Protein AF-A0A661MZJ4-F1 (afdb_monomer_lite)

Structure (mmCIF, N/CA/C/O backbone):
data_AF-A0A661MZJ4-F1
#
_entry.id   AF-A0A661MZJ4-F1
#
loop_
_atom_site.group_PDB
_atom_site.id
_atom_site.type_symbol
_atom_site.label_atom_id
_atom_site.label_alt_id
_atom_site.label_comp_id
_atom_site.label_asym_id
_atom_site.label_entity_id
_atom_site.label_seq_id
_atom_site.pdbx_PDB_ins_code
_atom_site.Cartn_x
_atom_site.Cartn_y
_atom_site.Cartn_z
_atom_site.occupancy
_atom_site.B_iso_or_equiv
_atom_site.auth_seq_id
_atom_site.auth_comp_id
_atom_site.auth_asym_id
_atom_site.auth_atom_id
_atom_site.pdbx_PDB_model_num
ATOM 1 N N . PHE A 1 1 ? 6.042 4.155 -3.727 1.00 84.62 1 PHE A N 1
ATOM 2 C CA . PHE A 1 1 ? 6.953 3.103 -4.229 1.00 84.62 1 PHE A CA 1
ATOM 3 C C . PHE A 1 1 ? 6.567 2.782 -5.676 1.00 84.62 1 PHE A C 1
ATOM 5 O O . PHE A 1 1 ? 5.389 2.952 -5.970 1.00 84.62 1 PHE A O 1
ATOM 12 N N . PRO A 1 2 ? 7.469 2.408 -6.606 1.00 90.19 2 PRO A N 1
ATOM 13 C CA . PRO A 1 2 ? 8.927 2.248 -6.526 1.00 90.19 2 PRO A CA 1
ATOM 14 C C . PRO A 1 2 ? 9.731 3.474 -7.013 1.00 90.19 2 PRO A C 1
ATOM 16 O O . PRO A 1 2 ? 10.890 3.338 -7.387 1.00 90.19 2 PRO A O 1
ATOM 19 N N . TRP A 1 3 ? 9.145 4.678 -7.025 1.00 88.81 3 TRP A N 1
ATOM 20 C CA . TRP A 1 3 ? 9.755 5.892 -7.606 1.00 88.81 3 TRP A CA 1
ATOM 21 C C . TRP A 1 3 ? 11.199 6.199 -7.158 1.00 88.81 3 TRP A C 1
ATOM 23 O O . TRP A 1 3 ? 11.961 6.768 -7.936 1.00 88.81 3 TRP A O 1
ATOM 33 N N . ILE A 1 4 ? 11.603 5.783 -5.950 1.00 91.25 4 ILE A N 1
ATOM 34 C CA . ILE A 1 4 ? 12.969 5.943 -5.421 1.00 91.25 4 ILE A CA 1
ATOM 35 C C . ILE A 1 4 ? 14.042 5.342 -6.346 1.00 91.25 4 ILE A C 1
ATOM 37 O O . ILE A 1 4 ? 15.145 5.875 -6.438 1.00 91.25 4 ILE A O 1
ATOM 41 N N . ALA A 1 5 ? 13.690 4.296 -7.105 1.00 95.19 5 ALA A N 1
ATOM 42 C CA . ALA A 1 5 ? 14.551 3.655 -8.097 1.00 95.19 5 ALA A CA 1
ATOM 43 C C . ALA A 1 5 ? 15.055 4.629 -9.176 1.00 95.19 5 ALA A C 1
ATOM 45 O O . ALA A 1 5 ? 16.105 4.427 -9.777 1.00 95.19 5 ALA A O 1
ATOM 46 N N . LEU A 1 6 ? 14.296 5.694 -9.440 1.00 95.69 6 LEU A N 1
ATOM 47 C CA . LEU A 1 6 ? 14.573 6.645 -10.510 1.00 95.69 6 LEU A CA 1
ATOM 48 C C . LEU A 1 6 ? 15.337 7.879 -10.029 1.00 95.69 6 LEU A C 1
ATOM 50 O O . LEU A 1 6 ? 15.783 8.658 -10.867 1.00 95.69 6 LEU A O 1
ATOM 54 N N . VAL A 1 7 ? 15.526 8.059 -8.718 1.00 93.62 7 VAL A N 1
ATOM 55 C CA . VAL A 1 7 ? 16.186 9.250 -8.160 1.00 93.62 7 VAL A CA 1
ATOM 56 C C . VAL A 1 7 ? 17.615 9.434 -8.688 1.00 93.62 7 VAL A C 1
ATOM 58 O O . VAL A 1 7 ? 17.902 10.531 -9.171 1.00 93.62 7 VAL A O 1
ATOM 61 N N . PRO A 1 8 ? 18.503 8.417 -8.705 1.00 94.31 8 PRO A N 1
ATOM 62 C CA . PRO A 1 8 ? 19.861 8.612 -9.221 1.00 94.31 8 PRO A CA 1
ATOM 63 C C . PRO A 1 8 ? 19.876 9.003 -10.705 1.00 94.31 8 PRO A C 1
ATOM 65 O O . PRO A 1 8 ? 20.608 9.907 -11.111 1.00 94.31 8 PRO A O 1
ATOM 68 N N . ALA A 1 9 ? 19.026 8.362 -11.514 1.00 92.44 9 ALA A N 1
ATOM 69 C CA . ALA A 1 9 ? 18.884 8.678 -12.933 1.00 92.44 9 ALA A CA 1
ATOM 70 C C . ALA A 1 9 ? 18.328 10.096 -13.143 1.00 92.44 9 ALA A C 1
ATOM 72 O O . ALA A 1 9 ? 18.823 10.836 -13.993 1.00 92.44 9 ALA A O 1
ATOM 73 N N . ALA A 1 10 ? 17.340 10.500 -12.341 1.00 91.44 10 ALA A N 1
ATOM 74 C CA . ALA A 1 10 ? 16.751 11.830 -12.401 1.00 91.44 10 ALA A CA 1
ATOM 75 C C . ALA A 1 10 ? 17.757 12.925 -12.038 1.00 91.44 10 ALA A C 1
ATOM 77 O O . ALA A 1 10 ? 17.870 13.901 -12.777 1.00 91.44 10 ALA A O 1
ATOM 78 N N . LEU A 1 11 ? 18.538 12.738 -10.969 1.00 91.00 11 LEU A N 1
ATOM 79 C CA . LEU A 1 11 ? 19.600 13.667 -10.575 1.00 91.00 11 LEU A CA 1
ATOM 80 C C . LEU A 1 11 ? 20.622 13.848 -11.697 1.00 91.00 11 LEU A C 1
ATOM 82 O O . LEU A 1 11 ? 20.902 14.974 -12.106 1.00 91.00 11 LEU A O 1
ATOM 86 N N . MET A 1 12 ? 21.124 12.743 -12.248 1.00 90.06 12 MET A N 1
ATOM 87 C CA . MET A 1 12 ? 22.092 12.769 -13.341 1.00 90.06 12 MET A CA 1
ATOM 88 C C . MET A 1 12 ? 21.563 13.536 -14.563 1.00 90.06 12 MET A C 1
ATOM 90 O O . MET A 1 12 ? 22.270 14.364 -15.144 1.00 90.06 12 MET A O 1
ATOM 94 N N . VAL A 1 13 ? 20.315 13.279 -14.960 1.00 86.50 13 VAL A N 1
ATOM 95 C CA . VAL A 1 13 ? 19.702 13.938 -16.117 1.00 86.50 13 VAL A CA 1
ATOM 96 C C . VAL A 1 13 ? 19.434 15.415 -15.854 1.00 86.50 13 VAL A C 1
ATOM 98 O O . VAL A 1 13 ? 19.759 16.239 -16.707 1.00 86.50 13 VAL A O 1
ATOM 101 N N . CYS A 1 14 ? 18.922 15.777 -14.679 1.00 85.44 14 CYS A N 1
ATOM 102 C CA . CYS A 1 14 ? 18.670 17.175 -14.330 1.00 85.44 14 CYS A CA 1
ATOM 103 C C . CYS A 1 14 ? 19.971 17.991 -14.280 1.00 85.44 14 CYS A C 1
ATOM 105 O O . CYS A 1 14 ? 20.014 19.104 -14.805 1.00 85.44 14 CYS A O 1
ATOM 107 N N . LEU A 1 15 ? 21.054 17.421 -13.738 1.00 86.06 15 LEU A N 1
ATOM 108 C CA . LEU A 1 15 ? 22.384 18.041 -13.754 1.00 86.06 15 LEU A CA 1
ATOM 109 C C . LEU A 1 15 ? 22.909 18.232 -15.182 1.00 86.06 15 LEU A C 1
ATOM 111 O O . LEU A 1 15 ? 23.404 19.309 -15.514 1.00 86.06 15 LEU A O 1
ATOM 115 N N . SER A 1 16 ? 22.743 17.228 -16.049 1.00 83.81 16 SER A N 1
ATOM 116 C CA . SER A 1 16 ? 23.154 17.331 -17.453 1.00 83.81 16 SER A CA 1
ATOM 117 C C . SER A 1 16 ? 22.325 18.333 -18.261 1.00 83.81 16 SER A C 1
ATOM 119 O O . SER A 1 16 ? 22.841 18.863 -19.244 1.00 83.81 16 SER A O 1
ATOM 121 N N . ILE A 1 17 ? 21.046 18.542 -17.933 1.00 80.50 17 ILE A N 1
ATOM 122 C CA . ILE A 1 17 ? 20.212 19.556 -18.595 1.00 80.50 17 ILE A CA 1
ATOM 123 C C . ILE A 1 17 ? 20.667 20.947 -18.153 1.00 80.50 17 ILE A C 1
ATOM 125 O O . ILE A 1 17 ? 20.892 21.815 -18.994 1.00 80.50 17 ILE A O 1
ATOM 129 N N . ARG A 1 18 ? 20.877 21.140 -16.846 1.00 78.62 18 ARG A N 1
ATOM 130 C CA . ARG A 1 18 ? 21.338 22.413 -16.284 1.00 78.62 18 ARG A CA 1
ATOM 131 C C . ARG A 1 18 ? 22.687 22.847 -16.851 1.00 78.62 18 ARG A C 1
ATOM 133 O O . ARG A 1 18 ? 22.831 24.006 -17.209 1.00 78.62 18 ARG A O 1
ATOM 140 N N . SER A 1 19 ? 23.651 21.935 -16.976 1.00 78.31 19 SER A N 1
ATOM 141 C CA . SER A 1 19 ? 24.994 22.269 -17.474 1.00 78.31 19 SER A CA 1
ATOM 142 C C . SER A 1 19 ? 25.030 22.718 -18.942 1.00 78.31 19 SER A C 1
ATOM 144 O O . SER A 1 19 ? 26.079 23.139 -19.412 1.00 78.31 19 SER A O 1
ATOM 146 N N . ARG A 1 20 ? 23.931 22.557 -19.691 1.00 72.19 20 ARG A N 1
ATOM 147 C CA . ARG A 1 20 ? 23.816 22.923 -21.114 1.00 72.19 20 ARG A CA 1
ATOM 148 C C . ARG A 1 20 ? 22.969 24.170 -21.354 1.00 72.19 20 ARG A C 1
ATOM 150 O O . ARG A 1 20 ? 22.949 24.675 -22.468 1.00 72.19 20 ARG A O 1
ATOM 157 N N . SER A 1 21 ? 22.211 24.593 -20.350 1.00 67.00 21 SER A N 1
ATOM 158 C CA . SER A 1 21 ? 21.278 25.709 -20.438 1.00 67.00 21 SER A CA 1
ATOM 159 C C . SER A 1 21 ? 22.013 26.985 -20.033 1.00 67.00 21 SER A C 1
ATOM 161 O O . SER A 1 21 ? 22.051 27.314 -18.845 1.00 67.00 21 SER A O 1
ATOM 163 N N . ASP A 1 22 ? 22.566 27.714 -21.001 1.00 57.56 22 ASP A N 1
ATOM 164 C CA . ASP A 1 22 ? 22.912 29.124 -20.795 1.00 57.56 22 ASP A CA 1
ATOM 165 C C . ASP A 1 22 ? 21.615 29.886 -20.489 1.00 57.56 22 ASP A C 1
ATOM 167 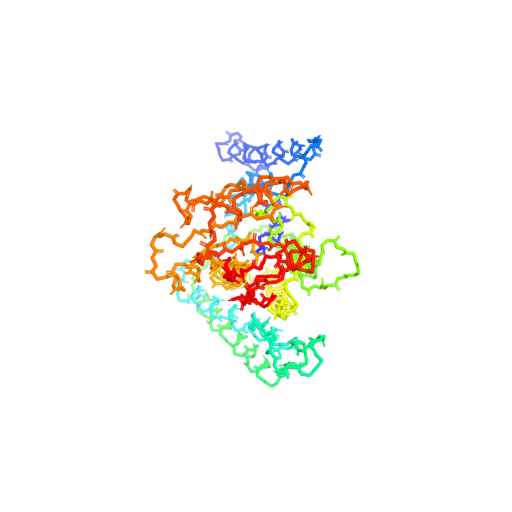O O . ASP A 1 22 ? 20.816 30.125 -21.386 1.00 57.56 22 ASP A O 1
ATOM 171 N N . ARG A 1 23 ? 21.367 30.171 -19.200 1.00 60.19 23 ARG A N 1
ATOM 172 C CA . ARG A 1 23 ? 20.260 31.000 -18.668 1.00 60.19 23 ARG A CA 1
ATOM 173 C C . ARG A 1 23 ? 18.929 30.897 -19.448 1.00 60.19 23 ARG A C 1
ATOM 175 O O . ARG A 1 23 ? 18.392 31.903 -19.895 1.00 60.19 23 ARG A O 1
ATOM 182 N N . ASP A 1 24 ? 18.395 29.683 -19.594 1.00 75.12 24 ASP A N 1
ATOM 183 C CA . ASP A 1 24 ? 17.065 29.422 -20.167 1.00 75.12 24 ASP A CA 1
ATOM 184 C C . ASP A 1 24 ? 16.052 29.092 -19.051 1.00 75.12 24 ASP A C 1
ATOM 186 O O . ASP A 1 24 ? 16.411 28.514 -18.017 1.00 75.12 24 ASP A O 1
ATOM 190 N N . GLY A 1 25 ? 14.767 29.385 -19.272 1.00 81.00 25 GLY A N 1
ATOM 191 C CA . GLY A 1 25 ? 13.685 29.170 -18.298 1.00 81.00 25 GLY A CA 1
ATOM 192 C C . GLY A 1 25 ? 13.537 27.706 -17.854 1.00 81.00 25 GLY A C 1
ATOM 193 O O . GLY A 1 25 ? 13.075 27.417 -16.749 1.00 81.00 25 GLY A O 1
ATOM 194 N N . ARG A 1 26 ? 14.010 26.746 -18.665 1.00 81.44 26 ARG A N 1
ATOM 195 C CA . ARG A 1 26 ? 14.102 25.327 -18.270 1.00 81.44 26 ARG A CA 1
ATOM 196 C C . ARG A 1 26 ? 15.094 25.091 -17.132 1.00 81.44 26 ARG A C 1
ATOM 198 O O . ARG A 1 26 ? 14.815 24.280 -16.248 1.00 81.44 26 ARG A O 1
ATOM 205 N N . GLY A 1 27 ? 16.245 25.761 -17.156 1.00 83.31 27 GLY A N 1
ATOM 206 C CA . GLY A 1 27 ? 17.251 25.667 -16.099 1.00 83.31 27 GLY A CA 1
ATOM 207 C C . GLY A 1 27 ? 16.747 26.265 -14.785 1.00 83.31 27 GLY A C 1
ATOM 208 O O . GLY A 1 27 ? 16.943 25.666 -13.726 1.00 83.31 27 GLY A O 1
ATOM 209 N N . GLU A 1 28 ? 16.037 27.392 -14.863 1.00 87.44 28 GLU A N 1
ATOM 210 C CA . GLU A 1 28 ? 15.412 28.055 -13.711 1.00 87.44 28 GLU A CA 1
ATOM 211 C C . GLU A 1 28 ? 14.328 27.184 -13.067 1.00 87.44 28 GLU A C 1
ATOM 213 O O . GLU A 1 28 ? 14.337 26.990 -11.852 1.00 87.44 28 GLU A O 1
ATOM 218 N N . MET A 1 29 ? 13.456 26.564 -13.871 1.00 90.12 29 MET A N 1
ATOM 219 C CA . MET A 1 29 ? 12.441 25.629 -13.374 1.00 90.12 29 MET A CA 1
ATOM 220 C C . MET A 1 29 ? 13.071 24.422 -12.659 1.00 90.12 29 MET A C 1
ATOM 222 O O . MET A 1 29 ? 12.617 24.030 -11.583 1.00 90.12 29 MET A O 1
ATOM 226 N N . LEU A 1 30 ? 14.132 23.830 -13.224 1.00 90.88 30 LEU A N 1
ATOM 227 C CA . LEU A 1 30 ? 14.844 22.718 -12.581 1.00 90.88 30 LEU A CA 1
ATOM 228 C C . LEU A 1 30 ? 15.490 23.138 -11.258 1.00 90.88 30 LEU A C 1
ATOM 230 O O . LEU A 1 30 ? 15.442 22.379 -10.289 1.00 90.88 30 LEU A O 1
ATOM 234 N N . LEU A 1 31 ? 16.079 24.336 -11.206 1.00 89.19 31 LEU A N 1
ATOM 235 C CA . LEU A 1 31 ? 16.637 24.889 -9.976 1.00 89.19 31 LEU A CA 1
ATOM 236 C C . LEU A 1 31 ? 15.538 25.096 -8.928 1.00 89.19 31 LEU A C 1
ATOM 238 O O . LEU A 1 31 ? 15.716 24.660 -7.795 1.00 89.19 31 LEU A O 1
ATOM 242 N N . PHE A 1 32 ? 14.403 25.690 -9.300 1.00 93.69 32 PHE A N 1
ATOM 243 C CA . PHE A 1 32 ? 13.264 25.877 -8.401 1.00 93.69 32 PHE A CA 1
ATOM 244 C C . PHE A 1 32 ? 12.785 24.550 -7.799 1.00 93.69 32 PHE A C 1
ATOM 246 O O . PHE A 1 32 ? 12.676 24.434 -6.580 1.00 93.69 32 PHE A O 1
ATOM 253 N N . LEU A 1 33 ? 12.569 23.524 -8.628 1.00 95.06 33 LEU A N 1
ATOM 254 C CA . LEU A 1 33 ? 12.141 22.200 -8.164 1.00 95.06 33 LEU A CA 1
ATOM 255 C C . LEU A 1 33 ? 13.174 21.550 -7.234 1.00 95.06 33 LEU A C 1
ATOM 257 O O . LEU A 1 33 ? 12.805 20.965 -6.217 1.00 95.06 33 LEU A O 1
ATOM 261 N N . ALA A 1 34 ? 14.465 21.666 -7.555 1.00 91.44 34 ALA A N 1
ATOM 262 C CA . ALA A 1 34 ? 15.534 21.146 -6.708 1.00 91.44 34 ALA A CA 1
ATOM 263 C C . ALA A 1 34 ? 15.612 21.882 -5.359 1.00 91.44 34 ALA A C 1
ATOM 265 O O . ALA A 1 34 ? 15.767 21.235 -4.324 1.00 91.44 34 ALA A O 1
ATOM 266 N N . MET A 1 35 ? 15.464 23.212 -5.359 1.00 93.50 35 MET A N 1
ATOM 267 C CA . MET A 1 35 ? 15.413 24.011 -4.134 1.00 93.50 35 MET A CA 1
ATOM 268 C C . MET A 1 35 ? 14.185 23.657 -3.302 1.00 93.50 35 MET A C 1
ATOM 270 O O . MET A 1 35 ? 14.333 23.435 -2.111 1.00 93.50 35 MET A O 1
ATOM 274 N N . TRP A 1 36 ? 13.003 23.511 -3.908 1.00 95.44 36 TRP A N 1
ATOM 275 C CA . TRP A 1 36 ? 11.805 23.071 -3.192 1.00 95.44 36 TRP A CA 1
ATOM 276 C C . TRP A 1 36 ? 12.037 21.710 -2.524 1.00 95.44 36 TRP A C 1
ATOM 278 O O . TRP A 1 36 ? 11.864 21.584 -1.311 1.00 95.44 36 TRP A O 1
ATOM 288 N N . LEU A 1 37 ? 12.509 20.713 -3.278 1.00 93.88 37 LEU A N 1
ATOM 289 C CA . LEU A 1 37 ? 12.813 19.389 -2.735 1.00 93.88 37 LEU A CA 1
ATOM 290 C C . LEU A 1 37 ? 13.790 19.469 -1.550 1.00 93.88 37 LEU A C 1
ATOM 292 O O . LEU A 1 37 ? 13.521 18.894 -0.495 1.00 93.88 37 LEU A O 1
ATOM 296 N N . LEU A 1 38 ? 14.900 20.196 -1.713 1.00 93.19 38 LEU A N 1
ATOM 297 C CA . LEU A 1 38 ? 15.933 20.333 -0.688 1.00 93.19 38 LEU A CA 1
ATOM 298 C C . LEU A 1 38 ? 15.418 21.087 0.543 1.00 93.19 38 LEU A C 1
ATOM 300 O O . LEU A 1 38 ? 15.585 20.606 1.659 1.00 93.19 38 LEU A O 1
ATOM 304 N N . SER A 1 39 ? 14.768 22.234 0.353 1.00 94.12 39 SER A N 1
ATOM 305 C CA . SER A 1 39 ? 14.229 23.059 1.435 1.00 94.12 39 SER A CA 1
ATOM 306 C C . SER A 1 39 ? 13.170 22.310 2.235 1.00 94.12 39 SER A C 1
ATOM 308 O O . SER A 1 39 ? 13.239 22.314 3.460 1.00 94.12 39 SER A O 1
ATOM 310 N N . SER A 1 40 ? 12.233 21.614 1.579 1.00 93.12 40 SER A N 1
ATOM 311 C CA . SER A 1 40 ? 11.251 20.778 2.279 1.00 93.12 40 SER A CA 1
ATOM 312 C C . SER A 1 40 ? 11.925 19.634 3.035 1.00 93.12 40 SER A C 1
ATOM 314 O O . SER A 1 40 ? 11.631 19.428 4.210 1.00 93.12 40 SER A O 1
ATOM 316 N N . PHE A 1 41 ? 12.858 18.913 2.404 1.00 91.50 41 PHE A N 1
ATOM 317 C CA . PHE A 1 41 ? 13.568 17.816 3.061 1.00 91.50 41 PHE A CA 1
ATOM 318 C C . PHE A 1 41 ? 14.346 18.286 4.296 1.00 91.50 41 PHE A C 1
ATOM 320 O O . PHE A 1 41 ? 14.226 17.673 5.357 1.00 91.50 41 PHE A O 1
ATOM 327 N N . VAL A 1 42 ? 15.107 19.379 4.180 1.00 93.25 42 VAL A N 1
ATOM 328 C CA . VAL A 1 42 ? 15.878 19.959 5.288 1.00 93.25 42 VAL A CA 1
ATOM 329 C C . VAL A 1 42 ? 14.946 20.424 6.398 1.00 93.25 42 VAL A C 1
ATOM 331 O O . VAL A 1 42 ? 15.149 20.024 7.539 1.00 93.25 42 VAL A O 1
ATOM 334 N N . LEU A 1 43 ? 13.901 21.192 6.071 1.00 92.25 43 LEU A N 1
ATOM 335 C CA . LEU A 1 43 ? 12.934 21.696 7.046 1.00 92.25 43 LEU A CA 1
ATOM 336 C C . LEU A 1 43 ? 12.336 20.555 7.879 1.00 92.25 43 LEU A C 1
ATOM 338 O O . LEU A 1 43 ? 12.429 20.569 9.101 1.00 92.25 43 LEU A O 1
ATOM 342 N N . PHE A 1 44 ? 11.777 19.526 7.238 1.00 90.81 44 PHE A N 1
ATOM 343 C CA . PHE A 1 44 ? 11.154 18.414 7.964 1.00 90.81 44 PHE A CA 1
ATOM 344 C C . PHE A 1 44 ? 12.174 17.517 8.680 1.00 90.81 44 PHE A C 1
ATOM 346 O O . PHE A 1 44 ? 11.856 16.912 9.705 1.00 90.81 44 PHE A O 1
ATOM 353 N N . SER A 1 45 ? 13.414 17.454 8.188 1.00 89.44 45 SER A N 1
ATOM 354 C CA . SER A 1 45 ? 14.496 16.722 8.853 1.00 89.44 45 SER A CA 1
ATOM 355 C C . SER A 1 45 ? 14.998 17.422 10.115 1.00 89.44 45 SER A C 1
ATOM 357 O O . SER A 1 45 ? 15.480 16.736 11.019 1.00 89.44 45 SER A O 1
ATOM 359 N N . THR A 1 46 ? 14.879 18.748 10.214 1.00 92.06 46 THR A N 1
ATOM 360 C CA . THR A 1 46 ? 15.321 19.528 11.382 1.00 92.06 46 THR A CA 1
ATOM 361 C C . THR A 1 46 ? 14.218 19.778 12.411 1.00 92.06 46 THR A C 1
ATOM 363 O O . THR A 1 46 ? 14.531 20.143 13.542 1.00 92.06 46 THR A O 1
ATOM 366 N N . MET A 1 47 ? 12.944 19.538 12.081 1.00 91.12 47 MET A N 1
ATOM 367 C CA . MET A 1 47 ? 11.838 19.673 13.039 1.00 91.12 47 MET A CA 1
ATOM 368 C C . MET A 1 47 ? 12.003 18.753 14.254 1.00 91.12 47 MET A C 1
ATOM 370 O O . MET A 1 47 ? 12.396 17.597 14.127 1.00 91.12 47 MET A O 1
ATOM 374 N N . VAL A 1 48 ? 11.644 19.247 15.441 1.00 88.44 48 VAL A N 1
ATOM 375 C CA . VAL A 1 48 ? 11.682 18.458 16.686 1.00 88.44 48 VAL A CA 1
ATOM 376 C C . VAL A 1 48 ? 10.601 17.376 16.675 1.00 88.44 48 VAL A C 1
ATOM 378 O O . VAL A 1 48 ? 10.864 16.214 16.980 1.00 88.44 48 VAL A O 1
ATOM 381 N N . THR A 1 49 ? 9.380 17.744 16.284 1.00 85.50 49 THR A N 1
ATOM 382 C CA . THR A 1 49 ? 8.254 16.819 16.150 1.00 85.50 49 THR A CA 1
ATOM 383 C C . THR A 1 49 ? 8.195 16.289 14.722 1.00 85.50 49 THR A C 1
ATOM 385 O O . THR A 1 49 ? 7.932 17.030 13.776 1.00 85.50 49 THR A O 1
ATOM 388 N N . LYS A 1 50 ? 8.448 14.988 14.551 1.00 84.75 50 LYS A N 1
ATOM 389 C CA . LYS A 1 50 ? 8.479 14.338 13.235 1.00 84.75 50 LYS A CA 1
ATOM 390 C C . LYS A 1 50 ? 7.417 13.255 13.157 1.00 84.75 50 LYS A C 1
ATOM 392 O O . LYS A 1 50 ? 7.456 12.288 13.915 1.00 84.75 50 LYS A O 1
ATOM 397 N N . TYR A 1 51 ? 6.516 13.390 12.191 1.00 87.06 51 TYR A N 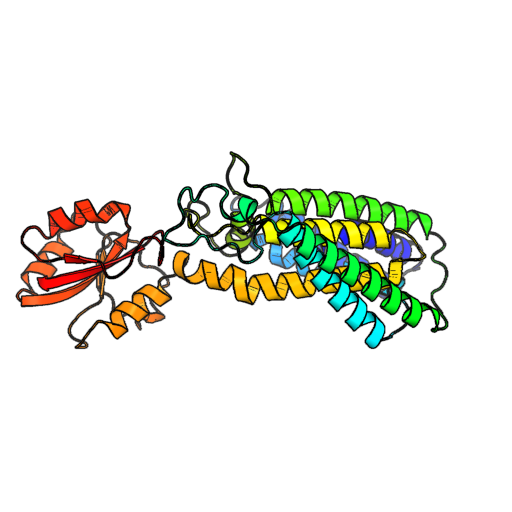1
ATOM 398 C CA . TYR A 1 51 ? 5.657 12.296 11.756 1.00 87.06 51 TYR A CA 1
ATOM 399 C C . TYR A 1 51 ? 5.995 11.916 10.319 1.00 87.06 51 TYR A C 1
ATOM 401 O O . TYR A 1 51 ? 6.419 12.765 9.535 1.00 87.06 51 TYR A O 1
ATOM 409 N N . HIS A 1 52 ? 5.824 10.644 9.956 1.00 86.06 52 HIS A N 1
ATOM 410 C CA . HIS A 1 52 ? 6.292 10.158 8.656 1.00 86.06 52 HIS A CA 1
ATOM 411 C C . HIS A 1 52 ? 5.630 10.873 7.467 1.00 86.06 52 HIS A C 1
ATOM 413 O O . HIS A 1 52 ? 6.285 11.088 6.452 1.00 86.06 52 HIS A O 1
ATOM 419 N N . HIS A 1 53 ? 4.375 11.313 7.595 1.00 86.75 53 HIS A N 1
ATOM 420 C CA . HIS A 1 53 ? 3.663 12.051 6.543 1.00 86.75 53 HIS A CA 1
ATOM 421 C C . HIS A 1 53 ? 4.116 13.501 6.359 1.00 86.75 53 HIS A C 1
ATOM 423 O O . HIS A 1 53 ? 3.750 14.126 5.366 1.00 86.75 53 HIS A O 1
ATOM 429 N N . TYR A 1 54 ? 4.926 14.058 7.261 1.00 88.75 54 TYR A N 1
ATOM 430 C CA . TYR A 1 54 ? 5.390 15.440 7.113 1.00 88.75 54 TYR A CA 1
ATOM 431 C C . TYR A 1 54 ? 6.239 15.632 5.857 1.00 88.75 54 TYR A C 1
ATOM 433 O O . TYR A 1 54 ? 6.247 16.713 5.286 1.00 88.75 54 TYR A O 1
ATOM 441 N N . ILE A 1 55 ? 6.892 14.575 5.368 1.00 88.19 55 ILE A N 1
ATOM 442 C CA . ILE A 1 55 ? 7.727 14.640 4.168 1.00 88.19 55 ILE A CA 1
ATOM 443 C C . ILE A 1 55 ? 6.927 14.638 2.852 1.00 88.19 55 ILE A C 1
ATOM 445 O O . ILE A 1 55 ? 7.511 14.870 1.795 1.00 88.19 55 ILE A O 1
ATOM 449 N N . LEU A 1 56 ? 5.608 14.390 2.877 1.00 88.94 56 LEU A N 1
ATOM 450 C CA . LEU A 1 56 ? 4.788 14.267 1.661 1.00 88.94 56 LEU A CA 1
ATOM 451 C C . LEU A 1 56 ? 4.911 15.460 0.690 1.00 88.94 56 LEU A C 1
ATOM 453 O O . LEU A 1 56 ? 5.022 15.207 -0.512 1.00 88.94 56 LEU A O 1
ATOM 457 N N . PRO A 1 57 ? 4.983 16.732 1.137 1.00 90.38 57 PRO A N 1
ATOM 458 C CA . PRO A 1 57 ? 5.178 17.862 0.228 1.00 90.38 57 PRO A CA 1
ATOM 459 C C . PRO A 1 57 ? 6.480 17.788 -0.582 1.00 90.38 57 PRO A C 1
ATOM 461 O O . PRO A 1 57 ? 6.514 18.263 -1.713 1.00 90.38 57 PRO A O 1
ATOM 464 N N . ALA A 1 58 ? 7.534 17.150 -0.057 1.00 90.81 58 ALA A N 1
ATOM 465 C CA . ALA A 1 58 ? 8.800 16.966 -0.771 1.00 90.81 58 ALA A CA 1
ATOM 466 C C . ALA A 1 58 ? 8.681 15.960 -1.934 1.00 90.81 58 ALA A C 1
ATOM 468 O O . ALA A 1 58 ? 9.483 15.984 -2.866 1.00 90.81 58 ALA A O 1
ATOM 469 N N . ILE A 1 59 ? 7.663 15.090 -1.926 1.00 90.44 59 ILE A N 1
ATOM 470 C CA . ILE A 1 59 ? 7.447 14.103 -2.994 1.00 90.44 59 ILE A CA 1
ATOM 471 C C . ILE A 1 59 ? 7.001 14.784 -4.294 1.00 90.44 59 ILE A C 1
ATOM 473 O O . ILE A 1 59 ? 7.350 14.304 -5.370 1.00 90.44 59 ILE A O 1
ATOM 477 N N . ILE A 1 60 ? 6.287 15.914 -4.221 1.00 93.00 60 ILE A N 1
ATOM 478 C CA . ILE A 1 60 ? 5.777 16.641 -5.396 1.00 93.00 60 ILE A CA 1
ATOM 479 C C . ILE A 1 60 ? 6.918 17.085 -6.330 1.00 93.00 60 ILE A C 1
ATOM 481 O O . ILE A 1 60 ? 6.945 16.625 -7.477 1.00 93.00 60 ILE A O 1
ATOM 485 N N . PRO A 1 61 ? 7.898 17.905 -5.890 1.00 94.25 61 PRO A N 1
ATOM 486 C CA . PRO A 1 61 ? 9.008 18.296 -6.756 1.00 94.25 61 PRO A CA 1
ATOM 487 C C . PRO A 1 61 ? 9.857 17.091 -7.186 1.00 94.25 61 PRO A C 1
ATOM 489 O O . PRO A 1 61 ? 10.287 17.031 -8.338 1.00 94.25 61 PRO A O 1
ATOM 492 N N . GLY A 1 62 ? 10.039 16.088 -6.317 1.00 93.06 62 GLY A N 1
ATOM 493 C CA . GLY A 1 62 ? 10.741 14.848 -6.665 1.00 93.06 62 GLY A CA 1
ATOM 494 C C . GLY A 1 62 ? 10.074 14.079 -7.814 1.00 93.06 62 GLY A C 1
ATOM 495 O O . GLY A 1 62 ? 10.748 13.654 -8.754 1.00 93.06 62 GLY A O 1
ATOM 496 N N . GLY A 1 63 ? 8.747 13.951 -7.785 1.00 93.62 63 GLY A N 1
ATOM 497 C CA . GLY A 1 63 ? 7.962 13.310 -8.839 1.00 93.62 63 GLY A CA 1
ATOM 498 C C . GLY A 1 63 ? 8.044 14.057 -10.171 1.00 93.62 63 GLY A C 1
ATOM 499 O O . GLY A 1 63 ? 8.222 13.426 -11.214 1.00 93.62 63 GLY A O 1
ATOM 500 N N . ILE A 1 64 ? 7.995 15.393 -10.141 1.00 94.56 64 ILE A N 1
ATOM 501 C CA . ILE A 1 64 ? 8.133 16.227 -11.345 1.00 94.56 64 ILE A CA 1
ATOM 502 C C . ILE A 1 64 ? 9.528 16.054 -11.965 1.00 94.56 64 ILE A C 1
ATOM 504 O O . ILE A 1 64 ? 9.634 15.815 -13.168 1.00 94.56 64 ILE A O 1
ATOM 508 N N . LEU A 1 65 ? 10.595 16.102 -11.158 1.00 93.88 65 LEU A N 1
ATOM 509 C CA . LEU A 1 65 ? 11.973 15.894 -11.628 1.00 93.88 65 LEU A CA 1
ATOM 510 C C . LEU A 1 65 ? 12.160 14.505 -12.260 1.00 93.88 65 LEU A C 1
ATOM 512 O O . LEU A 1 65 ? 12.769 14.382 -13.324 1.00 93.88 65 LEU A O 1
ATOM 516 N N . ILE A 1 66 ? 11.587 13.463 -11.651 1.00 94.56 66 ILE A N 1
ATOM 517 C CA . ILE A 1 66 ? 11.576 12.109 -12.221 1.00 94.56 66 ILE A CA 1
ATOM 518 C C . ILE A 1 66 ? 10.814 12.078 -13.550 1.00 94.56 66 ILE A C 1
ATOM 520 O O . ILE A 1 66 ? 11.294 11.467 -14.503 1.00 94.56 66 ILE A O 1
ATOM 524 N N . GLY A 1 67 ? 9.667 12.754 -13.650 1.00 93.44 67 GLY A N 1
ATOM 525 C CA . GLY A 1 67 ? 8.895 12.859 -14.891 1.00 93.44 67 GLY A CA 1
ATOM 526 C C . GLY A 1 67 ? 9.679 13.524 -16.028 1.00 93.44 67 GLY A C 1
ATOM 527 O O . GLY A 1 67 ? 9.725 12.993 -17.140 1.00 93.44 67 GLY A O 1
ATOM 528 N N . ILE A 1 68 ? 10.362 14.638 -15.738 1.00 90.81 68 ILE A N 1
ATOM 529 C CA . ILE A 1 68 ? 11.241 15.335 -16.694 1.00 90.81 68 ILE A CA 1
ATOM 530 C C . ILE A 1 68 ? 12.373 14.415 -17.156 1.00 90.81 68 ILE A C 1
ATOM 532 O O . ILE A 1 68 ? 12.697 14.372 -18.348 1.00 90.81 68 ILE A O 1
ATOM 536 N N . ALA A 1 69 ? 12.966 13.664 -16.227 1.00 89.69 69 ALA A N 1
ATOM 537 C CA . ALA A 1 69 ? 14.035 12.734 -16.543 1.00 89.69 69 ALA A CA 1
ATOM 538 C C . ALA A 1 69 ? 13.535 11.577 -17.420 1.00 89.69 69 ALA A C 1
ATOM 540 O O . ALA A 1 69 ? 14.088 11.346 -18.493 1.00 89.69 69 ALA A O 1
ATOM 541 N N . LEU A 1 70 ? 12.439 10.918 -17.030 1.00 91.69 70 LEU A N 1
ATOM 542 C CA . LEU A 1 70 ? 11.817 9.829 -17.788 1.00 91.69 70 LEU A CA 1
ATOM 543 C C . LEU A 1 70 ? 11.512 10.228 -19.236 1.00 91.69 70 LEU A C 1
ATOM 545 O O . LEU A 1 70 ? 11.724 9.424 -20.146 1.00 91.69 70 LEU A O 1
ATOM 549 N N . ALA A 1 71 ? 11.080 11.471 -19.472 1.00 89.31 71 ALA A N 1
ATOM 550 C CA . ALA A 1 71 ? 10.815 11.981 -20.816 1.00 89.31 71 ALA A CA 1
ATOM 551 C C . ALA A 1 71 ? 12.042 11.908 -21.749 1.00 89.31 71 ALA A C 1
ATOM 553 O O . ALA A 1 71 ? 11.874 11.769 -22.960 1.00 89.31 71 ALA A O 1
ATOM 554 N N . GLN A 1 72 ? 13.267 11.920 -21.208 1.00 85.31 72 GLN A N 1
ATOM 555 C CA . GLN A 1 72 ? 14.501 11.827 -21.997 1.00 85.31 72 GLN A CA 1
ATOM 556 C C . GLN A 1 72 ? 14.760 10.424 -22.571 1.00 85.31 72 GLN A C 1
ATOM 558 O O . GLN A 1 72 ? 15.506 10.294 -23.541 1.00 85.31 72 GLN A O 1
ATOM 563 N N . TRP A 1 73 ? 14.182 9.360 -21.995 1.00 87.69 73 TRP A N 1
ATOM 564 C CA . TRP A 1 73 ? 14.416 7.978 -22.451 1.00 87.69 73 TRP A CA 1
ATOM 565 C C . TRP A 1 73 ? 13.157 7.116 -22.584 1.00 87.69 73 TRP A C 1
ATOM 567 O O . TRP A 1 73 ? 13.263 5.926 -22.888 1.00 87.69 73 TRP A O 1
ATOM 577 N N . TRP A 1 74 ? 11.966 7.696 -22.415 1.00 88.38 74 TRP A N 1
ATOM 578 C CA . TRP A 1 74 ? 10.690 6.998 -22.589 1.00 88.38 74 TRP A CA 1
ATOM 579 C C . TRP A 1 74 ? 10.550 6.374 -23.984 1.00 88.38 74 TRP A C 1
ATOM 581 O O . TRP A 1 74 ? 10.044 5.261 -24.140 1.00 88.38 74 TRP A O 1
ATOM 591 N N . GLY A 1 75 ? 11.032 7.062 -25.018 1.00 83.25 75 GLY A N 1
ATOM 592 C CA . GLY A 1 75 ? 10.932 6.610 -26.404 1.00 83.25 75 GLY A CA 1
ATOM 593 C C . GLY A 1 75 ? 9.552 6.837 -27.027 1.00 83.25 75 GLY A C 1
ATOM 594 O O . GLY A 1 75 ? 8.787 7.675 -26.548 1.00 83.25 75 GLY A O 1
ATOM 595 N N . PRO A 1 76 ? 9.235 6.137 -28.128 1.00 85.06 76 PRO A N 1
ATOM 596 C CA . PRO A 1 76 ? 8.069 6.442 -28.950 1.00 85.06 76 PRO A CA 1
ATOM 597 C C . PRO A 1 76 ? 6.748 6.193 -28.209 1.00 85.06 76 PRO A C 1
ATOM 599 O O . PRO A 1 76 ? 6.616 5.265 -27.403 1.00 85.06 76 PRO A O 1
ATOM 602 N N . LYS A 1 77 ? 5.736 7.016 -28.506 1.00 88.31 77 LYS A N 1
ATOM 603 C CA . LYS A 1 77 ? 4.374 6.846 -27.982 1.00 88.31 77 LYS A CA 1
ATOM 604 C C . LYS A 1 77 ? 3.706 5.651 -28.674 1.00 88.31 77 LYS A C 1
ATOM 606 O O . LYS A 1 77 ? 3.190 5.777 -29.778 1.00 88.31 77 LYS A O 1
ATOM 611 N N . ARG A 1 78 ? 3.742 4.484 -28.028 1.00 91.56 78 ARG A N 1
ATOM 612 C CA . ARG A 1 78 ? 3.105 3.236 -28.479 1.00 91.56 78 ARG A CA 1
ATOM 613 C C . ARG A 1 78 ? 2.216 2.702 -27.351 1.00 91.56 78 ARG A C 1
ATOM 615 O O . ARG A 1 78 ? 2.747 2.097 -26.420 1.00 91.56 78 ARG A O 1
ATOM 622 N N . PRO A 1 79 ? 0.897 2.962 -27.374 1.00 93.50 79 PRO A N 1
ATOM 623 C CA . PRO A 1 79 ? 0.011 2.589 -26.272 1.00 93.50 79 PRO A CA 1
ATOM 624 C C . PRO A 1 79 ? -0.050 1.072 -26.068 1.00 93.50 79 PRO A C 1
ATOM 626 O O . PRO A 1 79 ? 0.013 0.622 -24.931 1.00 93.50 79 PRO A O 1
ATOM 629 N N . VAL A 1 80 ? -0.057 0.288 -27.153 1.00 95.31 80 VAL A N 1
ATOM 630 C CA . VAL A 1 80 ? -0.055 -1.185 -27.093 1.00 95.31 80 VAL A CA 1
ATOM 631 C C . VAL A 1 80 ? 1.178 -1.706 -26.353 1.00 95.31 80 VAL A C 1
ATOM 633 O O . VAL A 1 80 ? 1.037 -2.456 -25.393 1.00 95.31 80 VAL A O 1
ATOM 636 N N . ALA A 1 81 ? 2.384 -1.256 -26.712 1.00 94.94 81 ALA A N 1
ATOM 637 C CA . ALA A 1 81 ? 3.596 -1.633 -25.985 1.00 94.94 81 ALA A CA 1
ATOM 638 C C . ALA A 1 81 ? 3.579 -1.207 -24.508 1.00 94.94 81 ALA A C 1
ATOM 640 O O . ALA A 1 81 ? 4.109 -1.921 -23.660 1.00 94.94 81 ALA A O 1
ATOM 641 N N . THR A 1 82 ? 2.983 -0.055 -24.186 1.00 95.94 82 THR A N 1
ATOM 642 C CA . THR A 1 82 ? 2.815 0.393 -22.795 1.00 95.94 82 THR A CA 1
ATOM 643 C C . THR A 1 82 ? 1.871 -0.520 -22.019 1.00 95.94 82 THR A C 1
ATOM 645 O O . THR A 1 82 ? 2.215 -0.921 -20.910 1.00 95.94 82 THR A O 1
ATOM 648 N N . LEU A 1 83 ? 0.735 -0.903 -22.606 1.00 97.44 83 LEU A N 1
ATOM 649 C CA . LEU A 1 83 ? -0.205 -1.848 -21.999 1.00 97.44 83 LEU A CA 1
ATOM 650 C C . LEU A 1 83 ? 0.437 -3.223 -21.799 1.00 97.44 83 LEU A C 1
ATOM 652 O O . LEU A 1 83 ? 0.361 -3.771 -20.705 1.00 97.44 83 LEU A O 1
ATOM 656 N N . LEU A 1 84 ? 1.139 -3.743 -22.810 1.00 98.12 84 LEU A N 1
ATOM 657 C CA . LEU A 1 84 ? 1.865 -5.012 -22.708 1.00 98.12 84 LEU A CA 1
ATOM 658 C C . LEU A 1 84 ? 2.947 -4.953 -21.619 1.00 98.12 84 LEU A C 1
ATOM 660 O O . LEU A 1 84 ? 3.042 -5.861 -20.803 1.00 98.12 84 LEU A O 1
ATOM 664 N N . ALA A 1 85 ? 3.731 -3.875 -21.537 1.00 97.69 85 ALA A N 1
ATOM 665 C CA . ALA A 1 85 ? 4.722 -3.717 -20.470 1.00 97.69 85 ALA A CA 1
ATOM 666 C C . ALA A 1 85 ? 4.077 -3.640 -19.071 1.00 97.69 85 ALA A C 1
ATOM 668 O O . ALA A 1 85 ? 4.633 -4.175 -18.113 1.00 97.69 85 ALA A O 1
ATOM 669 N N . GLY A 1 86 ? 2.898 -3.019 -18.951 1.00 97.69 86 GLY A N 1
ATOM 670 C CA . GLY A 1 86 ? 2.101 -3.022 -17.721 1.00 97.69 86 GLY A CA 1
ATOM 671 C C . GLY A 1 86 ? 1.565 -4.412 -17.360 1.00 97.69 86 GLY A C 1
ATOM 672 O O . GLY A 1 86 ? 1.674 -4.832 -16.211 1.00 97.69 86 GLY A O 1
ATOM 673 N N . ALA A 1 87 ? 1.065 -5.169 -18.339 1.00 98.44 87 ALA A N 1
ATOM 674 C CA . ALA A 1 87 ? 0.625 -6.551 -18.144 1.00 98.44 87 ALA A CA 1
ATOM 675 C C . ALA A 1 87 ? 1.791 -7.473 -17.745 1.00 98.44 87 ALA A C 1
ATOM 677 O O . ALA A 1 87 ? 1.652 -8.300 -16.845 1.00 98.44 87 ALA A O 1
ATOM 678 N N . ALA A 1 88 ? 2.969 -7.279 -18.346 1.00 98.56 88 ALA A N 1
ATOM 679 C CA . ALA A 1 88 ? 4.191 -7.964 -17.943 1.00 98.56 88 ALA A CA 1
ATOM 680 C C . ALA A 1 88 ? 4.566 -7.641 -16.490 1.00 98.56 88 ALA A C 1
ATOM 682 O O . ALA A 1 88 ? 4.924 -8.546 -15.741 1.00 98.56 88 ALA A O 1
ATOM 683 N N . ALA A 1 89 ? 4.438 -6.378 -16.067 1.00 98.44 89 ALA A N 1
ATOM 684 C CA . ALA A 1 89 ? 4.660 -5.982 -14.679 1.00 98.44 89 ALA A CA 1
ATOM 685 C C . ALA A 1 89 ? 3.696 -6.689 -13.713 1.00 98.44 89 ALA A C 1
ATOM 687 O O . ALA A 1 89 ? 4.143 -7.178 -12.680 1.00 98.44 89 ALA A O 1
ATOM 688 N N . LEU A 1 90 ? 2.410 -6.809 -14.060 1.00 98.50 90 LEU A N 1
ATOM 689 C CA . LEU A 1 90 ? 1.432 -7.548 -13.255 1.00 98.50 90 LEU A CA 1
ATOM 690 C C . LEU A 1 90 ? 1.802 -9.029 -13.118 1.00 98.50 90 LEU A C 1
ATOM 692 O O . LEU A 1 90 ? 1.802 -9.559 -12.007 1.00 98.50 90 LEU A O 1
ATOM 696 N N . CYS A 1 91 ? 2.170 -9.678 -14.225 1.00 98.56 91 CYS A N 1
ATOM 697 C CA . CYS A 1 91 ? 2.611 -11.075 -14.223 1.00 98.56 91 CYS A CA 1
ATOM 698 C C . CYS A 1 91 ? 3.885 -11.266 -13.385 1.00 98.56 91 CYS A C 1
ATOM 700 O O . CYS A 1 91 ? 3.985 -12.224 -12.629 1.00 98.56 91 CYS A O 1
ATOM 702 N N . MET A 1 92 ? 4.839 -10.333 -13.467 1.00 98.44 92 MET A N 1
ATOM 703 C CA . MET A 1 92 ? 6.067 -10.377 -12.668 1.00 98.44 92 MET A CA 1
ATOM 704 C C . MET A 1 92 ? 5.785 -10.187 -11.176 1.00 98.44 92 MET A C 1
ATOM 706 O O . MET A 1 92 ? 6.272 -10.969 -10.369 1.00 98.44 92 MET A O 1
ATOM 710 N N . VAL A 1 93 ? 4.983 -9.185 -10.795 1.00 98.62 93 VAL A N 1
ATOM 711 C CA . VAL A 1 93 ? 4.622 -8.937 -9.387 1.00 98.62 93 VAL A CA 1
ATOM 712 C C . VAL A 1 93 ? 3.929 -10.157 -8.789 1.00 98.62 93 VAL A C 1
ATOM 714 O O . VAL A 1 93 ? 4.336 -10.635 -7.735 1.00 98.62 93 VAL A O 1
ATOM 717 N N . THR A 1 94 ? 2.908 -10.678 -9.471 1.00 98.44 94 THR A N 1
ATOM 718 C CA . THR A 1 94 ? 2.141 -11.839 -8.995 1.00 98.44 94 THR A CA 1
ATOM 719 C C . THR A 1 94 ? 2.969 -13.119 -9.011 1.00 98.44 94 THR A C 1
ATOM 721 O O . THR A 1 94 ? 2.911 -13.884 -8.055 1.00 98.44 94 THR A O 1
ATOM 724 N N . GLY A 1 95 ? 3.791 -13.331 -10.039 1.00 98.44 95 GLY A N 1
ATOM 725 C CA . GLY A 1 95 ? 4.684 -14.479 -10.133 1.00 98.44 95 GLY A CA 1
ATOM 726 C C . GLY A 1 95 ? 5.734 -14.500 -9.023 1.00 98.44 95 GLY A C 1
ATOM 727 O O . GLY A 1 95 ? 5.886 -15.512 -8.346 1.00 98.44 95 GLY A O 1
ATOM 728 N N . PHE A 1 96 ? 6.411 -13.377 -8.763 1.00 98.31 96 PHE A N 1
ATOM 729 C CA . PHE A 1 96 ? 7.356 -13.285 -7.645 1.00 98.31 96 PHE A CA 1
ATOM 730 C C . PHE A 1 96 ? 6.665 -13.353 -6.279 1.00 98.31 96 PHE A C 1
ATOM 732 O O . PHE A 1 96 ? 7.240 -13.915 -5.353 1.00 98.31 96 PHE A O 1
ATOM 739 N N . ALA A 1 97 ? 5.437 -12.842 -6.148 1.00 97.94 97 ALA A N 1
ATOM 740 C CA . ALA A 1 97 ? 4.665 -12.996 -4.920 1.00 97.94 97 ALA A CA 1
ATOM 741 C C . ALA A 1 97 ? 4.350 -14.473 -4.642 1.00 97.94 97 ALA A C 1
ATOM 743 O O . ALA A 1 97 ? 4.697 -14.958 -3.571 1.00 97.94 97 ALA A O 1
ATOM 744 N N . TRP A 1 98 ? 3.816 -15.206 -5.629 1.00 98.31 98 TRP A N 1
ATOM 745 C CA . TRP A 1 98 ? 3.532 -16.645 -5.523 1.00 98.31 98 TRP A CA 1
ATOM 746 C C . TRP A 1 98 ? 4.774 -17.506 -5.289 1.00 98.31 98 TRP A C 1
ATOM 748 O O . TRP A 1 98 ? 4.668 -18.596 -4.728 1.00 98.31 98 TRP A O 1
ATOM 758 N N . LEU A 1 99 ? 5.954 -17.031 -5.699 1.00 97.12 99 LEU A N 1
ATOM 759 C CA . LEU A 1 99 ? 7.221 -17.687 -5.381 1.00 97.12 99 LEU A CA 1
ATOM 760 C C . LEU A 1 99 ? 7.556 -17.584 -3.886 1.00 97.12 99 LEU A C 1
ATOM 762 O O . LEU A 1 99 ? 8.199 -18.475 -3.339 1.00 97.12 99 LEU A O 1
ATOM 766 N N . SER A 1 100 ? 7.133 -16.497 -3.237 1.00 94.94 100 SER A N 1
ATOM 767 C CA . SER A 1 100 ? 7.358 -16.235 -1.815 1.00 94.94 100 SER A CA 1
ATOM 768 C C . SER A 1 100 ? 6.233 -16.728 -0.902 1.00 94.94 100 SER A C 1
ATOM 770 O O . SER A 1 100 ? 6.511 -17.041 0.251 1.00 94.94 100 SER A O 1
ATOM 772 N N . GLY A 1 101 ? 4.984 -16.774 -1.368 1.00 96.50 101 GLY A N 1
ATOM 773 C CA . GLY A 1 101 ? 3.820 -17.154 -0.565 1.00 96.50 101 GLY A CA 1
ATOM 774 C C . GLY A 1 101 ? 2.494 -16.736 -1.201 1.00 96.50 101 GLY A C 1
ATOM 775 O O . GLY A 1 101 ? 2.462 -16.335 -2.361 1.00 96.50 101 GLY A O 1
ATOM 776 N N . ASP A 1 102 ? 1.402 -16.788 -0.438 1.00 96.31 102 ASP A N 1
ATOM 777 C CA . ASP A 1 102 ? 0.086 -16.315 -0.890 1.00 96.31 102 ASP A CA 1
ATOM 778 C C . ASP A 1 102 ? 0.055 -14.773 -1.046 1.00 96.31 102 ASP A C 1
ATOM 780 O O . ASP A 1 102 ? 0.212 -14.046 -0.059 1.00 96.31 102 ASP A O 1
ATOM 784 N N . PRO A 1 103 ? -0.182 -14.227 -2.257 1.00 96.56 103 PRO A N 1
ATOM 785 C CA . PRO A 1 103 ? -0.247 -12.786 -2.483 1.00 96.56 103 PRO A CA 1
ATOM 786 C C . PRO A 1 103 ? -1.415 -12.079 -1.783 1.00 96.56 103 PRO A C 1
ATOM 788 O O . PRO A 1 103 ? -1.355 -10.858 -1.621 1.00 96.56 103 PRO A O 1
ATOM 791 N N . ARG A 1 104 ? -2.489 -12.788 -1.398 1.00 95.62 104 ARG A N 1
ATOM 792 C CA . ARG A 1 104 ? -3.629 -12.164 -0.704 1.00 95.62 104 ARG A CA 1
ATOM 793 C C . ARG A 1 104 ? -3.273 -11.770 0.724 1.00 95.62 104 ARG A C 1
ATOM 795 O O . ARG A 1 104 ? -3.758 -10.741 1.199 1.00 95.62 104 ARG A O 1
ATOM 802 N N . GLY A 1 105 ? -2.442 -12.577 1.381 1.00 94.31 105 GLY A N 1
ATOM 803 C CA 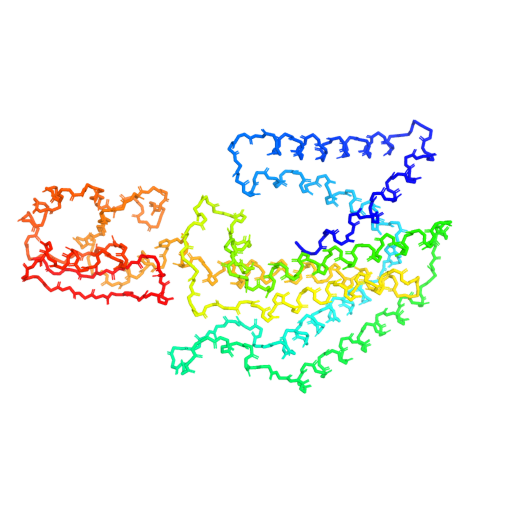. GLY A 1 105 ? -1.912 -12.286 2.705 1.00 94.31 105 GLY A CA 1
ATOM 804 C C . GLY A 1 105 ? -2.932 -12.378 3.840 1.00 94.31 105 GLY A C 1
ATOM 805 O O . GLY A 1 105 ? -2.731 -11.731 4.863 1.00 94.31 105 GLY A O 1
ATOM 806 N N . ILE A 1 106 ? -4.024 -13.134 3.676 1.00 94.81 106 ILE A N 1
ATOM 807 C CA . ILE A 1 106 ? -5.005 -13.370 4.747 1.00 94.81 106 ILE A CA 1
ATOM 808 C C . ILE A 1 106 ? -4.826 -14.781 5.286 1.00 94.81 106 ILE A C 1
ATOM 810 O O . ILE A 1 106 ? -5.009 -15.753 4.561 1.00 94.81 106 ILE A O 1
ATOM 814 N N . VAL A 1 107 ? -4.542 -14.887 6.580 1.00 94.06 107 VAL A N 1
ATOM 815 C CA . VAL A 1 107 ? -4.497 -16.163 7.295 1.00 94.06 107 VAL A CA 1
ATOM 816 C C . VAL A 1 107 ? -5.929 -16.590 7.659 1.00 94.06 107 VAL A C 1
ATOM 818 O O . VAL A 1 107 ? -6.634 -15.819 8.327 1.00 94.06 107 VAL A O 1
ATOM 821 N N . PRO A 1 108 ? -6.388 -17.785 7.244 1.00 93.50 108 PRO A N 1
ATOM 822 C CA . PRO A 1 108 ? -7.695 -18.329 7.621 1.00 93.50 108 PRO A CA 1
ATOM 823 C C . PRO A 1 108 ? -7.877 -18.462 9.140 1.00 93.50 108 PRO A C 1
ATOM 825 O O . PRO A 1 108 ? -6.902 -18.537 9.885 1.00 93.50 108 PRO A O 1
ATOM 828 N N . GLU A 1 109 ? -9.123 -18.467 9.616 1.00 88.56 109 GLU A N 1
ATOM 829 C CA . GLU A 1 109 ? -9.429 -18.595 11.054 1.00 88.56 109 GLU A CA 1
ATOM 830 C C . GLU A 1 109 ? -9.063 -19.966 11.627 1.00 88.56 109 GLU A C 1
ATOM 832 O O . GLU A 1 109 ? -8.627 -20.068 12.770 1.00 88.56 109 GLU A O 1
ATOM 837 N N . ASP A 1 110 ? -9.201 -21.006 10.814 1.00 88.31 110 ASP A N 1
ATOM 838 C CA . ASP A 1 110 ? -8.937 -22.407 11.131 1.00 88.31 110 ASP A CA 1
ATOM 839 C C . ASP A 1 110 ? -7.465 -22.809 10.928 1.00 88.31 110 ASP A C 1
ATOM 841 O O . ASP A 1 110 ? -7.095 -23.971 11.109 1.00 88.31 110 ASP A O 1
ATOM 845 N N . ALA A 1 111 ? -6.598 -21.860 10.563 1.00 85.00 111 ALA A N 1
ATOM 846 C CA . ALA A 1 111 ? -5.203 -22.139 10.259 1.00 85.00 111 ALA A CA 1
ATOM 847 C C . ALA A 1 111 ? -4.436 -22.651 11.493 1.00 85.00 111 ALA A C 1
ATOM 849 O O . ALA A 1 111 ? -4.080 -21.900 12.406 1.00 85.00 111 ALA A O 1
ATOM 850 N N . MET A 1 112 ? -4.085 -23.939 11.476 1.00 62.78 112 MET A N 1
ATOM 851 C CA . MET A 1 112 ? -3.125 -24.510 12.418 1.00 62.78 112 MET A CA 1
ATOM 852 C C . MET A 1 112 ? -1.735 -23.911 12.155 1.00 62.78 112 MET A C 1
ATOM 854 O O . MET A 1 112 ? -1.169 -24.082 11.077 1.00 62.78 112 MET A O 1
ATOM 858 N N . HIS A 1 113 ? -1.180 -23.214 13.151 1.00 69.62 113 HIS A N 1
ATOM 859 C CA . HIS A 1 113 ? 0.081 -22.459 13.062 1.00 69.62 113 HIS A CA 1
ATOM 860 C C . HIS A 1 113 ? 0.012 -21.253 12.106 1.00 69.62 113 HIS A C 1
ATOM 862 O O . HIS A 1 113 ? 0.576 -21.268 11.012 1.00 69.62 113 HIS A O 1
ATOM 868 N N . ALA A 1 114 ? -0.630 -20.173 12.564 1.00 76.56 114 ALA A N 1
ATOM 869 C CA . ALA A 1 114 ? -0.723 -18.902 11.837 1.00 76.56 114 ALA A CA 1
ATOM 870 C C . ALA A 1 114 ? 0.651 -18.299 11.467 1.00 76.56 114 ALA A C 1
ATOM 872 O O . ALA A 1 114 ? 0.787 -17.601 10.459 1.00 76.56 114 ALA A O 1
ATOM 873 N N . GLU A 1 115 ? 1.695 -18.595 12.246 1.00 80.25 115 GLU A N 1
ATOM 874 C CA . GLU A 1 115 ? 3.048 -18.112 11.985 1.00 80.25 115 GLU A CA 1
ATOM 875 C C . GLU A 1 115 ? 3.596 -18.619 10.646 1.00 80.25 115 GLU A C 1
ATOM 877 O O . GLU A 1 115 ? 3.769 -19.817 10.417 1.00 80.25 115 GLU A O 1
ATOM 882 N N . ASN A 1 116 ? 3.935 -17.678 9.760 1.00 86.00 116 ASN A N 1
ATOM 883 C CA . ASN A 1 116 ? 4.457 -17.950 8.418 1.00 86.00 116 ASN A CA 1
ATOM 884 C C . ASN A 1 116 ? 3.521 -18.773 7.521 1.00 86.00 116 ASN A C 1
ATOM 886 O O . ASN A 1 116 ? 3.979 -19.273 6.492 1.00 86.00 116 ASN A O 1
ATOM 890 N N . TRP A 1 117 ? 2.229 -18.872 7.858 1.00 92.81 117 TRP A N 1
ATOM 891 C CA . TRP A 1 117 ? 1.239 -19.574 7.042 1.00 92.81 117 TRP A CA 1
ATOM 892 C C . TRP A 1 117 ? 1.278 -19.093 5.587 1.00 92.81 117 TRP A C 1
ATOM 894 O O . TRP A 1 117 ? 1.445 -19.911 4.689 1.00 92.81 117 TRP A O 1
ATOM 904 N N . VAL A 1 118 ? 1.265 -17.772 5.366 1.00 92.88 118 VAL A N 1
ATOM 905 C CA . VAL A 1 118 ? 1.305 -17.159 4.025 1.00 92.88 118 VAL A CA 1
ATOM 906 C C . VAL A 1 118 ? 2.519 -17.614 3.218 1.00 92.88 118 VAL A C 1
ATOM 908 O O . VAL A 1 118 ? 2.383 -17.954 2.047 1.00 92.88 118 VAL A O 1
ATOM 911 N N . LEU A 1 119 ? 3.703 -17.671 3.835 1.00 92.75 119 LEU A N 1
ATOM 912 C CA . LEU A 1 119 ? 4.937 -18.069 3.149 1.00 92.75 119 LEU A CA 1
ATOM 913 C C . LEU A 1 119 ? 4.947 -19.560 2.780 1.00 92.75 119 LEU A C 1
ATOM 915 O O . LEU A 1 119 ? 5.551 -19.951 1.785 1.00 92.75 119 LEU A O 1
ATOM 919 N N . ARG A 1 120 ? 4.256 -20.404 3.556 1.00 94.00 120 ARG A N 1
ATOM 920 C CA . ARG A 1 120 ? 4.113 -21.838 3.254 1.00 94.00 120 ARG A CA 1
ATOM 921 C C . ARG A 1 120 ? 3.182 -22.106 2.072 1.00 94.00 120 ARG A C 1
ATOM 923 O O . ARG A 1 120 ? 3.275 -23.176 1.486 1.00 94.00 120 ARG A O 1
ATOM 930 N N . GLN A 1 121 ? 2.339 -21.143 1.697 1.00 95.56 121 GLN A N 1
ATOM 931 C CA . GLN A 1 121 ? 1.445 -21.247 0.538 1.00 95.56 121 GLN A CA 1
ATOM 932 C C . GLN A 1 121 ? 2.137 -20.941 -0.802 1.00 95.56 121 GLN A C 1
ATOM 934 O O . GLN A 1 121 ? 1.463 -20.708 -1.804 1.00 95.56 121 GLN A O 1
ATOM 939 N N . ALA A 1 122 ? 3.473 -20.905 -0.848 1.00 96.56 122 ALA A N 1
ATOM 940 C CA . ALA A 1 122 ? 4.207 -20.661 -2.084 1.00 96.56 122 ALA A CA 1
ATOM 941 C C . ALA A 1 122 ? 3.886 -21.724 -3.152 1.00 96.56 122 ALA A C 1
ATOM 943 O O . ALA A 1 122 ? 3.912 -22.928 -2.892 1.00 96.56 122 ALA A O 1
ATOM 944 N N . GLN A 1 123 ? 3.629 -21.274 -4.382 1.00 97.56 123 GLN A N 1
ATOM 945 C CA . GLN A 1 123 ? 3.282 -22.124 -5.524 1.00 97.56 123 GLN A CA 1
ATOM 946 C C . GLN A 1 123 ? 4.310 -21.947 -6.651 1.00 97.56 123 GLN A C 1
ATOM 948 O O . GLN A 1 123 ? 4.077 -21.184 -7.593 1.00 97.56 123 GLN A O 1
ATOM 953 N N . PRO A 1 124 ? 5.459 -22.648 -6.604 1.00 97.06 124 PRO A N 1
ATOM 954 C CA . PRO A 1 124 ? 6.583 -22.387 -7.506 1.00 97.06 124 PRO A CA 1
ATOM 955 C C . PRO A 1 124 ? 6.263 -22.650 -8.985 1.00 97.06 124 PRO A C 1
ATOM 957 O O . PRO A 1 124 ? 6.781 -21.951 -9.853 1.00 97.06 124 PRO A O 1
ATOM 960 N N . MET A 1 125 ? 5.388 -23.615 -9.293 1.00 97.81 125 MET A N 1
ATOM 961 C CA . MET A 1 125 ? 4.979 -23.894 -10.678 1.00 97.81 125 MET A CA 1
ATOM 962 C C . MET A 1 125 ? 4.138 -22.753 -11.264 1.00 97.81 125 MET A C 1
ATOM 964 O O . MET A 1 125 ? 4.436 -22.269 -12.357 1.00 97.81 125 MET A O 1
ATOM 968 N N . LEU A 1 126 ? 3.131 -22.278 -10.519 1.00 97.69 126 LEU A N 1
ATOM 969 C CA . LEU A 1 126 ? 2.316 -21.124 -10.908 1.00 97.69 126 LEU A CA 1
ATOM 970 C C . LEU A 1 126 ? 3.181 -19.863 -11.021 1.00 97.69 126 LEU A C 1
ATOM 972 O O . LEU A 1 126 ? 3.095 -19.136 -12.010 1.00 97.69 126 LEU A O 1
ATOM 976 N N . ALA A 1 127 ? 4.057 -19.641 -10.040 1.00 98.06 127 ALA A N 1
ATOM 977 C CA . ALA A 1 127 ? 5.018 -18.547 -10.043 1.00 98.06 127 ALA A CA 1
ATOM 978 C C . ALA A 1 127 ? 5.894 -18.560 -11.303 1.00 98.06 127 ALA A C 1
ATOM 980 O O . ALA A 1 127 ? 5.994 -17.549 -11.998 1.00 98.06 127 ALA A O 1
ATOM 981 N N . GLY A 1 128 ? 6.479 -19.714 -11.639 1.00 98.25 128 GLY A N 1
ATOM 982 C CA . GLY A 1 128 ? 7.295 -19.892 -12.838 1.00 98.25 128 GLY A CA 1
ATOM 983 C C . GLY A 1 128 ? 6.518 -19.620 -14.127 1.00 98.25 128 GLY A C 1
ATOM 984 O O . GLY A 1 128 ? 7.019 -18.914 -15.003 1.00 98.25 128 GLY A O 1
ATOM 985 N N . ALA A 1 129 ? 5.275 -20.103 -14.222 1.00 98.50 129 ALA A N 1
ATOM 986 C CA . ALA A 1 129 ? 4.403 -19.845 -15.367 1.00 98.50 129 ALA A CA 1
ATOM 987 C C . ALA A 1 129 ? 4.087 -18.347 -15.532 1.00 98.50 129 ALA A C 1
ATOM 989 O O . ALA A 1 129 ? 4.190 -17.818 -16.640 1.00 98.50 129 ALA A O 1
ATOM 990 N N . LEU A 1 130 ? 3.769 -17.640 -14.442 1.00 98.56 130 LEU A N 1
ATOM 991 C CA . LEU A 1 130 ? 3.496 -16.198 -14.460 1.00 98.56 130 LEU A CA 1
ATOM 992 C C . LEU A 1 130 ? 4.745 -15.375 -14.802 1.00 98.56 130 LEU A C 1
ATOM 994 O O . LEU A 1 130 ? 4.666 -14.453 -15.613 1.00 98.56 130 LEU A O 1
ATOM 998 N N . ILE A 1 131 ? 5.910 -15.724 -14.249 1.00 98.62 131 ILE A N 1
ATOM 999 C CA . ILE A 1 131 ? 7.186 -15.067 -14.577 1.00 98.62 131 ILE A CA 1
ATOM 1000 C C . ILE A 1 131 ? 7.531 -15.286 -16.057 1.00 98.62 131 ILE A C 1
ATOM 1002 O O . ILE A 1 131 ? 7.884 -14.334 -16.759 1.00 98.62 131 ILE A O 1
ATOM 1006 N N . GLY A 1 132 ? 7.376 -16.517 -16.557 1.00 98.50 132 GLY A N 1
ATOM 1007 C CA . GLY A 1 132 ? 7.580 -16.860 -17.965 1.00 98.50 132 GLY A CA 1
ATOM 1008 C C . GLY A 1 132 ? 6.638 -16.095 -18.896 1.00 98.50 132 GLY A C 1
ATOM 1009 O O . GLY A 1 132 ? 7.089 -15.495 -19.876 1.00 98.50 132 GLY A O 1
ATOM 1010 N N . LEU A 1 133 ? 5.347 -16.028 -18.555 1.00 98.62 133 LEU A N 1
ATOM 1011 C CA . LEU A 1 133 ? 4.357 -15.228 -19.277 1.00 98.62 133 LEU A CA 1
ATOM 1012 C C . LEU A 1 133 ? 4.732 -13.741 -19.269 1.00 98.62 133 LEU A C 1
ATOM 1014 O O . LEU A 1 133 ? 4.734 -13.101 -20.318 1.00 98.62 133 LEU A O 1
ATOM 1018 N N . GLY A 1 134 ? 5.121 -13.197 -18.114 1.00 98.38 134 GLY A N 1
ATOM 1019 C CA . GLY A 1 134 ? 5.581 -11.817 -17.991 1.00 98.38 134 GLY A CA 1
ATOM 1020 C C . GLY A 1 134 ? 6.776 -11.519 -18.898 1.00 98.38 134 GLY A C 1
ATOM 1021 O O . GLY A 1 134 ? 6.794 -10.492 -19.579 1.00 98.38 134 GLY A O 1
ATOM 1022 N N . ALA A 1 135 ? 7.750 -12.432 -18.972 1.00 98.31 135 ALA A N 1
ATOM 1023 C CA . ALA A 1 135 ? 8.911 -12.297 -19.847 1.00 98.31 135 ALA A CA 1
ATOM 1024 C C . ALA A 1 135 ? 8.517 -12.335 -21.334 1.00 98.31 135 ALA A C 1
ATOM 1026 O O . ALA A 1 135 ? 8.987 -11.504 -22.117 1.00 98.31 135 ALA A O 1
ATOM 1027 N N . ALA A 1 136 ? 7.612 -13.240 -21.720 1.00 98.44 136 ALA A N 1
ATOM 1028 C CA . ALA A 1 136 ? 7.092 -13.333 -23.083 1.00 98.44 136 ALA A CA 1
ATOM 1029 C C . ALA A 1 136 ? 6.323 -12.064 -23.494 1.00 98.44 136 ALA A C 1
ATOM 1031 O O . ALA A 1 136 ? 6.566 -11.502 -24.564 1.00 98.44 136 ALA A O 1
ATOM 1032 N N . VAL A 1 137 ? 5.454 -11.547 -22.621 1.00 98.38 137 VAL A N 1
ATOM 1033 C CA . VAL A 1 137 ? 4.698 -10.307 -22.857 1.00 98.38 137 VAL A CA 1
ATOM 1034 C C . VAL A 1 137 ? 5.635 -9.094 -22.934 1.00 98.38 137 VAL A C 1
ATOM 1036 O O . VAL A 1 137 ? 5.477 -8.250 -23.820 1.00 98.38 137 VAL A O 1
ATOM 1039 N N . ALA A 1 138 ? 6.659 -9.013 -22.077 1.00 97.56 138 ALA A N 1
ATOM 1040 C CA . ALA A 1 138 ? 7.678 -7.964 -22.153 1.00 97.56 138 ALA A CA 1
ATOM 1041 C C . ALA A 1 138 ? 8.470 -8.027 -23.470 1.00 97.56 138 ALA A C 1
ATOM 1043 O O . ALA A 1 138 ? 8.784 -6.993 -24.066 1.00 97.56 138 ALA A O 1
ATOM 1044 N N . TRP A 1 139 ? 8.767 -9.230 -23.964 1.00 97.38 139 TRP A N 1
ATOM 1045 C CA . TRP A 1 139 ? 9.404 -9.416 -25.265 1.00 97.38 139 TRP A CA 1
ATOM 1046 C C . TRP A 1 139 ? 8.497 -8.965 -26.421 1.00 97.38 139 TRP A C 1
ATOM 1048 O O . TRP A 1 139 ? 8.965 -8.268 -27.325 1.00 97.38 139 TRP A O 1
ATOM 1058 N N . LEU A 1 140 ? 7.194 -9.261 -26.371 1.00 97.12 140 LEU A N 1
ATOM 1059 C CA . LEU A 1 140 ? 6.220 -8.764 -27.352 1.00 97.12 140 LEU A CA 1
ATOM 1060 C C . LEU A 1 140 ? 6.118 -7.231 -27.339 1.00 97.12 140 LEU A C 1
ATOM 1062 O O . LEU A 1 140 ? 6.187 -6.607 -28.400 1.00 97.12 140 LEU A O 1
ATOM 1066 N N . ALA A 1 141 ? 6.042 -6.616 -26.152 1.00 96.12 141 ALA A N 1
ATOM 1067 C CA . ALA A 1 141 ? 6.087 -5.159 -25.991 1.00 96.12 141 ALA A CA 1
ATOM 1068 C C . ALA A 1 141 ? 7.341 -4.564 -26.644 1.00 96.12 141 ALA A C 1
ATOM 1070 O O . ALA A 1 141 ? 7.295 -3.531 -27.314 1.00 96.12 141 ALA A O 1
ATOM 1071 N N . ARG A 1 142 ? 8.477 -5.246 -26.477 1.00 93.69 142 ARG A N 1
ATOM 1072 C CA . ARG A 1 142 ? 9.752 -4.835 -27.058 1.00 93.69 142 ARG A CA 1
ATOM 1073 C C . ARG A 1 142 ? 9.739 -4.903 -28.577 1.00 93.69 142 ARG A C 1
ATOM 1075 O O . ARG A 1 142 ? 10.163 -3.945 -29.219 1.00 93.69 142 ARG A O 1
ATOM 1082 N N . ARG A 1 143 ? 9.245 -6.009 -29.137 1.00 93.19 143 ARG A N 1
ATOM 1083 C CA . ARG A 1 143 ? 9.120 -6.211 -30.583 1.00 93.19 143 ARG A CA 1
ATOM 1084 C C . ARG A 1 143 ? 8.231 -5.143 -31.222 1.00 93.19 143 ARG A C 1
ATOM 1086 O O . ARG A 1 143 ? 8.524 -4.705 -32.331 1.00 93.19 143 ARG A O 1
ATOM 1093 N N . ASP A 1 144 ? 7.178 -4.703 -30.535 1.00 91.12 144 ASP A N 1
ATOM 1094 C CA . ASP A 1 144 ? 6.357 -3.574 -30.987 1.00 91.12 144 ASP A CA 1
ATOM 1095 C C . ASP A 1 144 ? 7.146 -2.253 -30.990 1.00 91.12 144 ASP A C 1
ATOM 1097 O O . ASP A 1 144 ? 7.179 -1.552 -32.000 1.00 91.12 144 ASP A O 1
ATOM 1101 N N . LEU A 1 145 ? 7.871 -1.946 -29.907 1.00 89.00 145 LEU A N 1
ATOM 1102 C CA . LEU A 1 145 ? 8.676 -0.720 -29.821 1.00 89.00 145 LEU A CA 1
ATOM 1103 C C . LEU A 1 145 ? 9.798 -0.658 -30.861 1.00 89.00 145 LEU A C 1
ATOM 1105 O O . LEU A 1 145 ? 10.090 0.429 -31.352 1.00 89.00 145 LEU A O 1
ATOM 1109 N N . THR A 1 146 ? 10.408 -1.789 -31.227 1.00 85.38 146 THR A N 1
ATOM 1110 C CA . THR A 1 146 ? 11.458 -1.821 -32.260 1.00 85.38 146 THR A CA 1
ATOM 1111 C C . THR A 1 146 ? 10.945 -1.517 -33.665 1.00 85.38 146 THR A C 1
ATOM 1113 O O . THR A 1 146 ? 11.740 -1.142 -34.517 1.00 85.38 146 THR A O 1
ATOM 1116 N N . LYS A 1 147 ? 9.635 -1.642 -33.922 1.00 82.12 147 LYS A N 1
ATOM 1117 C CA . LYS A 1 147 ? 9.033 -1.252 -35.211 1.00 82.12 147 LYS A CA 1
ATOM 1118 C C . LYS A 1 147 ? 8.921 0.264 -35.377 1.00 82.12 147 LYS A C 1
ATOM 1120 O O . LYS A 1 147 ? 8.539 0.736 -36.442 1.00 82.12 147 LYS A O 1
ATOM 1125 N N . ALA A 1 148 ? 9.155 1.036 -34.319 1.00 77.38 148 ALA A N 1
ATOM 1126 C CA . ALA A 1 148 ? 9.069 2.483 -34.365 1.00 77.38 148 ALA A CA 1
ATOM 1127 C C . ALA A 1 148 ? 10.441 3.099 -34.654 1.00 77.38 148 ALA A C 1
ATOM 1129 O O . ALA A 1 148 ? 11.419 2.782 -33.980 1.00 77.38 148 ALA A O 1
ATOM 1130 N N . GLU A 1 149 ? 10.493 4.048 -35.589 1.00 60.47 149 GLU A N 1
ATOM 1131 C CA . GLU A 1 149 ? 11.659 4.916 -35.740 1.00 60.47 149 GLU A CA 1
ATOM 1132 C C . GLU A 1 149 ? 11.886 5.702 -34.444 1.00 60.47 149 GLU A C 1
ATOM 1134 O O . GLU A 1 149 ? 11.045 6.488 -33.991 1.00 60.47 149 GLU A O 1
ATOM 1139 N N . THR A 1 150 ? 13.028 5.477 -33.800 1.00 59.44 150 THR A N 1
ATOM 1140 C CA . THR A 1 150 ? 13.382 6.199 -32.582 1.00 59.44 150 THR A CA 1
ATOM 1141 C C . THR A 1 150 ? 14.120 7.483 -32.937 1.00 59.44 150 THR A C 1
ATOM 1143 O O . THR A 1 150 ? 15.306 7.445 -33.245 1.00 59.44 150 THR A O 1
ATOM 1146 N N . LYS A 1 151 ? 13.457 8.636 -32.788 1.00 51.31 151 LYS A N 1
ATOM 1147 C CA . LYS A 1 151 ? 14.106 9.965 -32.808 1.00 51.31 151 LYS A CA 1
ATOM 1148 C C . LYS A 1 151 ? 14.871 10.298 -31.518 1.00 51.31 151 LYS A C 1
ATOM 1150 O O . LYS A 1 151 ? 15.295 11.434 -31.336 1.00 51.31 151 LYS A O 1
ATOM 1155 N N . LEU A 1 152 ? 15.007 9.344 -30.589 1.00 54.34 152 LEU A N 1
ATOM 1156 C CA . LEU A 1 152 ? 15.742 9.569 -29.347 1.00 54.34 152 LEU A CA 1
ATOM 1157 C C . LEU A 1 152 ? 17.204 9.851 -29.689 1.00 54.34 152 LEU A C 1
ATOM 1159 O O . LEU A 1 152 ? 17.940 8.948 -30.092 1.00 54.34 152 LEU A O 1
ATOM 1163 N N . THR A 1 153 ? 17.618 11.100 -29.497 1.00 48.22 153 THR A N 1
ATOM 1164 C CA . THR A 1 153 ? 19.015 11.510 -29.558 1.00 48.22 153 THR A CA 1
ATOM 1165 C C . THR A 1 153 ? 19.814 10.553 -28.676 1.00 48.22 153 THR A C 1
ATOM 1167 O O . THR A 1 153 ? 19.415 10.313 -27.529 1.00 48.22 153 THR A O 1
ATOM 1170 N N . PRO A 1 154 ? 20.912 9.947 -29.161 1.00 50.88 154 PRO A N 1
ATOM 1171 C CA . PRO A 1 154 ? 21.756 9.148 -28.296 1.00 50.88 154 PRO A CA 1
ATOM 1172 C C . PRO A 1 154 ? 22.229 10.071 -27.177 1.00 50.88 154 PRO A C 1
ATOM 1174 O O . PRO A 1 154 ? 23.022 10.983 -27.404 1.00 50.88 154 PRO A O 1
ATOM 1177 N N . LEU A 1 155 ? 21.705 9.877 -25.962 1.00 53.91 155 LEU A N 1
ATOM 1178 C CA . LEU A 1 155 ? 22.257 10.552 -24.802 1.00 53.91 155 LEU A CA 1
ATOM 1179 C C . LEU A 1 155 ? 23.732 10.142 -24.788 1.00 53.91 155 LEU A C 1
ATOM 1181 O O . LEU A 1 155 ? 24.029 8.963 -24.589 1.00 53.91 155 LEU A O 1
ATOM 1185 N N . ARG A 1 156 ? 24.647 11.090 -25.046 1.00 49.47 156 ARG A N 1
ATOM 1186 C CA . ARG A 1 156 ? 26.111 10.876 -25.023 1.00 49.47 156 ARG A CA 1
ATOM 1187 C C . ARG A 1 156 ? 26.561 10.145 -23.744 1.00 49.47 156 ARG A C 1
ATOM 1189 O O . ARG A 1 156 ? 27.591 9.493 -23.743 1.00 49.47 156 ARG A O 1
ATOM 1196 N N . SER A 1 157 ? 25.735 10.183 -22.692 1.00 59.59 157 SER A N 1
ATOM 1197 C CA . SER A 1 157 ? 25.894 9.467 -21.427 1.00 59.59 157 SER A CA 1
ATOM 1198 C C . SER A 1 157 ? 24.985 8.230 -21.272 1.00 59.59 157 SER A C 1
ATOM 1200 O O . SER A 1 157 ? 24.365 8.011 -20.232 1.00 59.59 157 SER A O 1
ATOM 1202 N N . SER A 1 158 ? 24.855 7.397 -22.312 1.00 71.69 158 SER A N 1
ATOM 1203 C CA . SER A 1 158 ? 24.027 6.180 -22.226 1.00 71.69 158 SER A CA 1
ATOM 1204 C C . SER A 1 158 ? 24.537 5.189 -21.170 1.00 71.69 158 SER A C 1
ATOM 1206 O O . SER A 1 158 ? 23.723 4.503 -20.544 1.00 71.69 158 SER A O 1
ATOM 1208 N N . THR A 1 159 ? 25.857 5.186 -20.950 1.00 83.31 159 THR A N 1
ATOM 1209 C CA . THR A 1 159 ? 26.558 4.415 -19.919 1.00 83.31 159 THR A CA 1
ATOM 1210 C C . THR A 1 159 ? 26.305 4.992 -18.532 1.00 83.31 159 THR A C 1
ATOM 1212 O O . THR A 1 159 ? 25.908 4.249 -17.642 1.00 83.31 159 THR A O 1
ATOM 1215 N N . GLY A 1 160 ? 26.435 6.315 -18.354 1.00 89.31 160 GLY A N 1
ATOM 1216 C CA . GLY A 1 160 ? 26.157 6.969 -17.072 1.00 89.31 160 GLY A CA 1
ATOM 1217 C C . GLY A 1 160 ? 24.713 6.756 -16.615 1.00 89.31 160 GLY A C 1
ATOM 1218 O O . GLY A 1 160 ? 24.480 6.416 -15.460 1.00 89.31 160 GLY A O 1
ATOM 1219 N N . LEU A 1 161 ? 23.748 6.844 -17.539 1.00 90.25 161 LEU A N 1
ATOM 1220 C CA . LEU A 1 161 ? 22.343 6.558 -17.235 1.00 90.25 161 LEU A CA 1
ATOM 1221 C C . LEU A 1 161 ? 22.140 5.089 -16.838 1.00 90.25 161 LEU A C 1
ATOM 1223 O O . LEU A 1 161 ? 21.367 4.803 -15.930 1.00 90.25 161 LEU A O 1
ATOM 1227 N N . GLY A 1 162 ? 22.844 4.162 -17.495 1.00 92.50 162 GLY A N 1
ATOM 1228 C CA . GLY A 1 162 ? 22.841 2.748 -17.117 1.00 92.50 162 GLY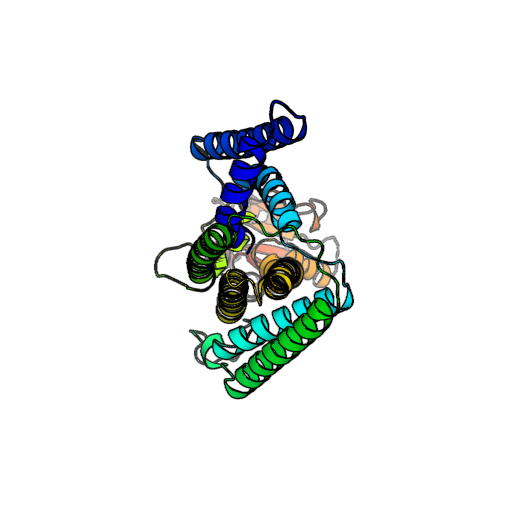 A CA 1
ATOM 1229 C C . GLY A 1 162 ? 23.345 2.532 -15.688 1.00 92.50 162 GLY A C 1
ATOM 1230 O O . GLY A 1 162 ? 22.662 1.890 -14.898 1.00 92.50 162 GLY A O 1
ATOM 1231 N N . VAL A 1 163 ? 24.483 3.136 -15.332 1.00 94.62 163 VAL A N 1
ATOM 1232 C CA . VAL A 1 163 ? 25.046 3.084 -13.971 1.00 94.62 163 VAL A CA 1
ATOM 1233 C C . VAL A 1 163 ? 24.076 3.676 -12.949 1.00 94.62 163 VAL A C 1
ATOM 1235 O O . VAL A 1 163 ? 23.807 3.051 -11.927 1.00 94.62 163 VAL A O 1
ATOM 1238 N N . ALA A 1 164 ? 23.488 4.839 -13.237 1.00 95.00 164 ALA A N 1
ATOM 1239 C CA . ALA A 1 164 ? 22.515 5.470 -12.351 1.00 95.00 164 ALA A CA 1
ATOM 1240 C C . ALA A 1 164 ? 21.274 4.586 -12.124 1.00 95.00 164 ALA A C 1
ATOM 1242 O O . ALA A 1 164 ? 20.785 4.485 -11.000 1.00 95.00 164 ALA A O 1
ATOM 1243 N N . LEU A 1 165 ? 20.788 3.898 -13.162 1.00 95.75 165 LEU A N 1
ATOM 1244 C CA . LEU A 1 165 ? 19.681 2.945 -13.041 1.00 95.75 165 LEU A CA 1
ATOM 1245 C C . LEU A 1 165 ? 20.074 1.687 -12.253 1.00 95.75 165 LEU A C 1
ATOM 1247 O O . LEU A 1 165 ? 19.260 1.201 -11.478 1.00 95.75 165 LEU A O 1
ATOM 1251 N N . LEU A 1 166 ? 21.308 1.186 -12.371 1.00 97.44 166 LEU A N 1
ATOM 1252 C CA . LEU A 1 166 ? 21.786 0.075 -11.533 1.00 97.44 166 LEU A CA 1
ATOM 1253 C C . LEU A 1 166 ? 21.869 0.469 -10.053 1.00 97.44 166 LEU A C 1
ATOM 1255 O O . LEU A 1 166 ? 21.407 -0.283 -9.198 1.00 97.44 166 LEU A O 1
ATOM 1259 N N . ILE A 1 167 ? 22.369 1.671 -9.746 1.00 97.56 167 ILE A N 1
ATOM 1260 C CA . ILE A 1 167 ? 22.329 2.222 -8.381 1.00 97.56 167 ILE A CA 1
ATOM 1261 C C . ILE A 1 167 ? 20.874 2.310 -7.902 1.00 97.56 167 ILE A C 1
ATOM 1263 O O . ILE A 1 167 ? 20.553 1.883 -6.796 1.00 97.56 167 ILE A O 1
ATOM 1267 N N . GLY A 1 168 ? 19.978 2.802 -8.760 1.00 97.25 168 GLY A N 1
ATOM 1268 C CA . GLY A 1 168 ? 18.540 2.834 -8.511 1.00 97.25 168 GLY A CA 1
ATOM 1269 C C . GLY A 1 168 ? 17.936 1.460 -8.210 1.00 97.25 168 GLY A C 1
ATOM 1270 O O . GLY A 1 168 ? 17.128 1.334 -7.290 1.00 97.25 168 GLY A O 1
ATOM 1271 N N . ALA A 1 169 ? 18.361 0.423 -8.936 1.00 97.94 169 ALA A N 1
ATOM 1272 C CA . ALA A 1 169 ? 17.924 -0.954 -8.733 1.00 97.94 169 ALA A CA 1
ATOM 1273 C C . ALA A 1 169 ? 18.357 -1.491 -7.358 1.00 97.94 169 ALA A C 1
ATOM 1275 O O . ALA A 1 169 ? 17.557 -2.132 -6.675 1.00 97.94 169 ALA A O 1
ATOM 1276 N N . CYS A 1 170 ? 19.578 -1.170 -6.917 1.00 97.50 170 CYS A N 1
ATOM 1277 C CA . CYS A 1 170 ? 20.046 -1.485 -5.567 1.00 97.50 170 CYS A CA 1
ATOM 1278 C C . CYS A 1 170 ? 19.222 -0.748 -4.503 1.00 97.50 170 CYS A C 1
ATOM 1280 O O . CYS A 1 170 ? 18.750 -1.370 -3.554 1.00 97.50 170 CYS A O 1
ATOM 1282 N N . LEU A 1 171 ? 18.992 0.560 -4.672 1.00 96.56 171 LEU A N 1
ATOM 1283 C CA . LEU A 1 171 ? 18.206 1.359 -3.725 1.00 96.56 171 LEU A CA 1
ATOM 1284 C C . LEU A 1 171 ? 16.787 0.811 -3.554 1.00 96.56 171 LEU A C 1
ATOM 1286 O O . LEU A 1 171 ? 16.326 0.625 -2.429 1.00 96.56 171 LEU A O 1
ATOM 1290 N N . VAL A 1 172 ? 16.094 0.520 -4.657 1.00 96.94 172 VAL A N 1
ATOM 1291 C CA . VAL A 1 172 ? 14.733 -0.022 -4.583 1.00 96.94 172 VAL A CA 1
ATOM 1292 C C . VAL A 1 172 ? 14.707 -1.454 -4.050 1.00 96.94 172 VAL A C 1
ATOM 1294 O O . VAL A 1 172 ? 13.734 -1.809 -3.395 1.00 96.94 172 VAL A O 1
ATOM 1297 N N . ALA A 1 173 ? 15.771 -2.244 -4.239 1.00 95.88 173 ALA A N 1
ATOM 1298 C CA . ALA A 1 173 ? 15.895 -3.563 -3.617 1.00 95.88 173 ALA A CA 1
ATOM 1299 C C . ALA A 1 173 ? 15.999 -3.463 -2.087 1.00 95.88 173 ALA A C 1
ATOM 1301 O O . ALA A 1 173 ? 15.317 -4.205 -1.386 1.00 95.88 173 ALA A O 1
ATOM 1302 N N . PHE A 1 174 ? 16.791 -2.521 -1.558 1.00 94.62 174 PHE A N 1
ATOM 1303 C CA . PHE A 1 174 ? 16.876 -2.282 -0.112 1.00 94.62 174 PHE A CA 1
ATOM 1304 C C . PHE A 1 174 ? 15.551 -1.782 0.466 1.00 94.62 174 PHE A C 1
ATOM 1306 O O . PHE A 1 174 ? 15.065 -2.339 1.445 1.00 94.62 174 PHE A O 1
ATOM 1313 N N . VAL A 1 175 ? 14.920 -0.796 -0.180 1.00 93.12 175 VAL A N 1
ATOM 1314 C CA . VAL A 1 175 ? 13.598 -0.305 0.244 1.00 93.12 175 VAL A CA 1
ATOM 1315 C C . VAL A 1 175 ? 12.552 -1.418 0.168 1.00 93.12 175 VAL A C 1
ATOM 1317 O O . VAL A 1 175 ? 11.743 -1.573 1.075 1.00 93.12 175 VAL A O 1
ATOM 1320 N N . GLY A 1 176 ? 12.571 -2.208 -0.904 1.00 93.56 176 GLY A N 1
ATOM 1321 C CA . GLY A 1 176 ? 11.676 -3.342 -1.091 1.00 93.56 176 GLY A CA 1
ATOM 1322 C C . GLY A 1 176 ? 11.863 -4.415 -0.020 1.00 93.56 176 GLY A C 1
ATOM 1323 O O . GLY A 1 176 ? 10.875 -4.876 0.542 1.00 93.56 176 GLY A O 1
ATOM 1324 N N . ARG A 1 177 ? 13.112 -4.743 0.331 1.00 91.69 177 ARG A N 1
ATOM 1325 C CA . ARG A 1 177 ? 13.445 -5.635 1.450 1.00 91.69 177 ARG A CA 1
ATOM 1326 C C . ARG A 1 177 ? 12.888 -5.108 2.771 1.00 91.69 177 ARG A C 1
ATOM 1328 O O . ARG A 1 177 ? 12.281 -5.877 3.506 1.00 91.69 177 ARG A O 1
ATOM 1335 N N . ASP A 1 178 ? 13.080 -3.825 3.069 1.00 90.50 178 ASP A N 1
ATOM 1336 C CA . ASP A 1 178 ? 12.593 -3.219 4.314 1.00 90.50 178 ASP A CA 1
ATOM 1337 C C . ASP A 1 178 ? 11.063 -3.210 4.406 1.00 90.50 178 ASP A C 1
ATOM 1339 O O . ASP A 1 178 ? 10.519 -3.275 5.507 1.00 90.50 178 ASP A O 1
ATOM 1343 N N . LEU A 1 179 ? 10.370 -3.133 3.264 1.00 90.75 179 LEU A N 1
ATOM 1344 C CA . LEU A 1 179 ? 8.915 -3.262 3.188 1.00 90.75 179 LEU A CA 1
ATOM 1345 C C . LEU A 1 179 ? 8.458 -4.720 3.318 1.00 90.75 179 LEU A C 1
ATOM 1347 O O . LEU A 1 179 ? 7.444 -4.975 3.957 1.00 90.75 179 LEU A O 1
ATOM 1351 N N . SER A 1 180 ? 9.180 -5.676 2.731 1.00 88.31 180 SER A N 1
ATOM 1352 C CA . SER A 1 180 ? 8.736 -7.072 2.656 1.00 88.31 180 SER A CA 1
ATOM 1353 C C . SER A 1 180 ? 9.237 -7.970 3.789 1.00 88.31 180 SER A C 1
ATOM 1355 O O . SER A 1 180 ? 8.786 -9.106 3.906 1.00 88.31 180 SER A O 1
ATOM 1357 N N . TRP A 1 181 ? 10.198 -7.521 4.598 1.00 83.19 181 TRP A N 1
ATOM 1358 C CA . TRP A 1 181 ? 10.793 -8.316 5.673 1.00 83.19 181 TRP A CA 1
ATOM 1359 C C . TRP A 1 181 ? 10.297 -7.840 7.048 1.00 83.19 181 TRP A C 1
ATOM 1361 O O . TRP A 1 181 ? 10.384 -6.662 7.393 1.00 83.19 181 TRP A O 1
ATOM 1371 N N . ALA A 1 182 ? 9.821 -8.771 7.881 1.00 75.12 182 ALA A N 1
ATOM 1372 C CA . ALA A 1 182 ? 9.545 -8.523 9.299 1.00 75.12 182 ALA A CA 1
ATOM 1373 C C . ALA A 1 182 ? 10.805 -8.781 10.147 1.00 75.12 182 ALA A C 1
ATOM 1375 O O . ALA A 1 182 ? 11.236 -9.926 10.294 1.00 75.12 182 ALA A O 1
ATOM 1376 N N . THR A 1 183 ? 11.454 -7.725 10.636 1.00 66.12 183 THR A N 1
ATOM 1377 C CA . THR A 1 183 ? 12.603 -7.833 11.550 1.00 66.12 183 THR A CA 1
ATOM 1378 C C . THR A 1 183 ? 12.137 -7.808 13.010 1.00 66.12 183 THR A C 1
ATOM 1380 O O . THR A 1 183 ? 10.976 -7.523 13.303 1.00 66.12 183 THR A O 1
ATOM 1383 N N . SER A 1 184 ? 13.041 -8.117 13.946 1.00 60.91 184 SER A N 1
ATOM 1384 C CA . SER A 1 184 ? 12.759 -8.067 15.390 1.00 60.91 184 SER A CA 1
ATOM 1385 C C . SER A 1 184 ? 12.517 -6.645 15.914 1.00 60.91 184 SER A C 1
ATOM 1387 O O . SER A 1 184 ? 11.865 -6.471 16.941 1.00 60.91 184 SER A O 1
ATOM 1389 N N . ALA A 1 185 ? 13.013 -5.623 15.209 1.00 63.47 185 ALA A N 1
ATOM 1390 C CA . ALA A 1 185 ? 12.803 -4.221 15.544 1.00 63.47 185 ALA A CA 1
ATOM 1391 C C . ALA A 1 185 ? 11.555 -3.672 14.838 1.00 63.47 185 ALA A C 1
ATOM 1393 O O . ALA A 1 185 ? 11.426 -3.778 13.619 1.00 63.47 185 ALA A O 1
ATOM 1394 N N . ARG A 1 186 ? 10.653 -3.035 15.594 1.00 63.22 186 ARG A N 1
ATOM 1395 C CA . ARG A 1 186 ? 9.534 -2.285 15.008 1.00 63.22 186 ARG A CA 1
ATOM 1396 C C . ARG A 1 186 ? 10.008 -0.942 14.429 1.00 63.22 186 ARG A C 1
ATOM 1398 O O . ARG A 1 186 ? 10.920 -0.338 14.996 1.00 63.22 186 ARG A O 1
ATOM 1405 N N . PRO A 1 187 ? 9.372 -0.439 13.354 1.00 70.38 187 PRO A N 1
ATOM 1406 C CA . PRO A 1 187 ? 8.209 -1.014 12.668 1.00 70.38 187 PRO A CA 1
ATOM 1407 C C . PRO A 1 187 ? 8.541 -2.228 11.798 1.00 70.38 187 PRO A C 1
ATOM 1409 O O . PRO A 1 187 ? 9.554 -2.243 11.093 1.00 70.38 187 PRO A O 1
ATOM 1412 N N . GLN A 1 188 ? 7.653 -3.225 11.824 1.00 77.56 188 GLN A N 1
ATOM 1413 C CA . GLN A 1 188 ? 7.729 -4.359 10.899 1.00 77.56 188 GLN A CA 1
ATOM 1414 C C . GLN A 1 188 ? 7.481 -3.875 9.461 1.00 77.56 188 GLN A C 1
ATOM 1416 O O . GLN A 1 188 ? 6.814 -2.860 9.262 1.00 77.56 188 GLN A O 1
ATOM 1421 N N . GLY A 1 189 ? 7.998 -4.584 8.450 1.00 82.38 189 GLY A N 1
ATOM 1422 C CA . GLY A 1 189 ? 7.949 -4.122 7.056 1.00 82.38 189 GLY A CA 1
ATOM 1423 C C . GLY A 1 189 ? 6.553 -3.711 6.578 1.00 82.38 189 GLY A C 1
ATOM 1424 O O . GLY A 1 189 ? 6.381 -2.595 6.083 1.00 82.38 189 GLY A O 1
ATOM 1425 N N . ASN A 1 190 ? 5.546 -4.545 6.854 1.00 85.38 190 ASN A N 1
ATOM 1426 C CA . ASN A 1 190 ? 4.148 -4.279 6.508 1.00 85.38 190 ASN A CA 1
ATOM 1427 C C . ASN A 1 190 ? 3.611 -3.006 7.195 1.00 85.38 190 ASN A C 1
ATOM 1429 O O . ASN A 1 190 ? 2.932 -2.205 6.561 1.00 85.38 190 ASN A O 1
ATOM 1433 N N . GLU A 1 191 ? 3.966 -2.772 8.465 1.00 89.00 191 GLU A N 1
ATOM 1434 C CA . GLU A 1 191 ? 3.494 -1.627 9.260 1.00 89.00 191 GLU A CA 1
ATOM 1435 C C . GLU A 1 191 ? 3.966 -0.281 8.685 1.00 89.00 191 GLU A C 1
ATOM 1437 O O . GLU A 1 191 ? 3.288 0.738 8.838 1.00 89.00 191 GLU A O 1
ATOM 1442 N N . ARG A 1 192 ? 5.115 -0.250 7.997 1.00 88.75 192 ARG A N 1
ATOM 1443 C CA . ARG A 1 192 ? 5.732 0.995 7.504 1.00 88.75 192 ARG A CA 1
ATOM 1444 C C . ARG A 1 192 ? 4.804 1.804 6.601 1.00 88.75 192 ARG A C 1
ATOM 1446 O O . ARG A 1 192 ? 4.874 3.030 6.614 1.00 88.75 192 ARG A O 1
ATOM 1453 N N . LEU A 1 193 ? 3.939 1.144 5.829 1.00 90.31 193 LEU A N 1
ATOM 1454 C CA . LEU A 1 193 ? 3.019 1.823 4.916 1.00 90.31 193 LEU A CA 1
ATOM 1455 C C . LEU A 1 193 ? 1.880 2.519 5.667 1.00 90.31 193 LEU A C 1
ATOM 1457 O O . LEU A 1 193 ? 1.595 3.678 5.379 1.00 90.31 193 LEU A O 1
ATOM 1461 N N . ILE A 1 194 ? 1.263 1.869 6.662 1.00 90.25 194 ILE A N 1
ATOM 1462 C CA . ILE A 1 194 ? 0.175 2.498 7.434 1.00 90.25 194 ILE A CA 1
ATOM 1463 C C . ILE A 1 194 ? 0.708 3.612 8.339 1.00 90.25 194 ILE A C 1
ATOM 1465 O O . ILE A 1 194 ? 0.024 4.605 8.569 1.00 90.25 194 ILE A O 1
ATOM 1469 N N . GLN A 1 195 ? 1.965 3.514 8.780 1.00 89.00 195 GLN A N 1
ATOM 1470 C CA . GLN A 1 195 ? 2.647 4.572 9.530 1.00 89.00 195 GLN A CA 1
ATOM 1471 C C . GLN A 1 195 ? 2.801 5.885 8.749 1.00 89.00 195 GLN A C 1
ATOM 1473 O O . GLN A 1 195 ? 2.960 6.941 9.361 1.00 89.00 195 GLN A O 1
ATOM 1478 N N . LEU A 1 196 ? 2.658 5.858 7.419 1.00 88.06 196 LEU A N 1
ATOM 1479 C CA . LEU A 1 196 ? 2.552 7.070 6.605 1.00 88.06 196 LEU A CA 1
ATOM 1480 C C . LEU A 1 196 ? 1.210 7.796 6.771 1.00 88.06 196 LEU A C 1
ATOM 1482 O O . LEU A 1 196 ? 1.095 8.915 6.303 1.00 88.06 196 LEU A O 1
ATOM 1486 N N . PHE A 1 197 ? 0.202 7.208 7.416 1.00 86.75 197 PHE A N 1
ATOM 1487 C CA . PHE A 1 197 ? -1.149 7.780 7.507 1.00 86.75 197 PHE A CA 1
ATOM 1488 C C . PHE A 1 197 ? -1.654 7.941 8.943 1.00 86.75 197 PHE A C 1
ATOM 1490 O O . PHE A 1 197 ? -2.771 8.405 9.157 1.00 86.75 197 PHE A O 1
ATOM 1497 N N . VAL A 1 198 ? -0.854 7.561 9.942 1.00 86.81 198 VAL A N 1
ATOM 1498 C CA . VAL A 1 198 ? -1.289 7.524 11.345 1.00 86.81 198 VAL A CA 1
ATOM 1499 C C . VAL A 1 198 ? -0.297 8.242 12.252 1.00 86.81 198 VAL A C 1
ATOM 1501 O O . VAL A 1 198 ? 0.882 8.360 11.938 1.00 86.81 198 VAL A O 1
ATOM 1504 N N . TYR A 1 199 ? -0.781 8.701 13.406 1.00 80.81 199 TYR A N 1
ATOM 1505 C CA . TYR A 1 199 ? 0.040 9.370 14.425 1.00 80.81 199 TYR A CA 1
ATOM 1506 C C . TYR A 1 199 ? 0.501 8.429 15.543 1.00 80.81 199 TYR A C 1
ATOM 1508 O O . TYR A 1 199 ? 1.442 8.736 16.268 1.00 80.81 199 TYR A O 1
ATOM 1516 N N . ASN A 1 200 ? -0.172 7.287 15.710 1.00 78.62 200 ASN A N 1
ATOM 1517 C CA . ASN A 1 200 ? 0.138 6.324 16.758 1.00 78.62 200 ASN A CA 1
ATOM 1518 C C . ASN A 1 200 ? 0.801 5.071 16.173 1.00 78.62 200 ASN A C 1
ATOM 1520 O O . ASN A 1 200 ? 0.124 4.161 15.695 1.00 78.62 200 ASN A O 1
ATOM 1524 N N . TYR A 1 201 ? 2.126 5.015 16.282 1.00 84.19 201 TYR A N 1
ATOM 1525 C CA . TYR A 1 201 ? 2.960 3.924 15.769 1.00 84.19 201 TYR A CA 1
ATOM 1526 C C . TYR A 1 201 ? 3.016 2.690 16.680 1.00 84.19 201 TYR A C 1
ATOM 1528 O O . TYR A 1 201 ? 3.594 1.677 16.306 1.00 84.19 201 TYR A O 1
ATOM 1536 N N . SER A 1 202 ? 2.412 2.763 17.870 1.00 82.19 202 SER A N 1
ATOM 1537 C CA . SER A 1 202 ? 2.375 1.658 18.841 1.00 82.19 202 SER A CA 1
ATOM 1538 C C . SER A 1 202 ? 1.186 0.712 18.648 1.00 82.19 202 SER A C 1
ATOM 1540 O O . SER A 1 202 ? 1.045 -0.261 19.390 1.00 82.19 202 SER A O 1
ATOM 1542 N N . ARG A 1 203 ? 0.299 0.994 17.681 1.00 84.81 203 ARG A N 1
ATOM 1543 C CA . ARG A 1 203 ? -0.883 0.160 17.444 1.00 84.81 203 ARG A CA 1
ATOM 1544 C C . ARG A 1 203 ? -0.440 -1.251 17.020 1.00 84.81 203 ARG A C 1
ATOM 1546 O O . ARG A 1 203 ? 0.447 -1.366 16.175 1.00 84.81 203 ARG A O 1
ATOM 1553 N N . PRO A 1 204 ? -0.995 -2.319 17.623 1.00 85.81 204 PRO A N 1
ATOM 1554 C CA . PRO A 1 204 ? -0.638 -3.678 17.244 1.00 85.81 204 PRO A CA 1
ATOM 1555 C C . PRO A 1 204 ? -1.041 -3.949 15.794 1.00 85.81 204 PRO A C 1
ATOM 1557 O O . PRO A 1 204 ? -2.072 -3.461 15.330 1.00 85.81 204 PRO A O 1
ATOM 1560 N N . TRP A 1 205 ? -0.228 -4.735 15.097 1.00 89.44 205 TRP A N 1
ATOM 1561 C CA . TRP A 1 205 ? -0.562 -5.249 13.778 1.00 89.44 205 TRP A CA 1
ATOM 1562 C C . TRP A 1 205 ? -1.579 -6.403 13.887 1.00 89.44 205 TRP A C 1
ATOM 1564 O O . TRP A 1 205 ? -1.519 -7.156 14.863 1.00 89.44 205 TRP A O 1
ATOM 1574 N N . PRO A 1 206 ? -2.540 -6.544 12.958 1.00 92.00 206 PRO A N 1
ATOM 1575 C CA . PRO A 1 206 ? -3.480 -7.665 12.945 1.00 92.00 206 PRO A CA 1
ATOM 1576 C C . PRO A 1 206 ? -2.770 -8.979 12.602 1.00 92.00 206 PRO A C 1
ATOM 1578 O O . PRO A 1 206 ? -2.136 -9.094 11.560 1.00 92.00 206 PRO A O 1
ATOM 1581 N N . GLU A 1 207 ? -2.892 -9.986 13.467 1.00 89.25 207 GLU A N 1
ATOM 1582 C CA . GLU A 1 207 ? -2.139 -11.251 13.356 1.00 89.25 207 GLU A CA 1
ATOM 1583 C C . GLU A 1 207 ? -2.490 -12.075 12.109 1.00 89.25 207 GLU A C 1
ATOM 1585 O O . GLU A 1 207 ? -1.681 -12.875 11.649 1.00 89.25 207 GLU A O 1
ATOM 1590 N N . HIS A 1 208 ? -3.682 -11.870 11.551 1.00 92.00 208 HIS A N 1
ATOM 1591 C CA . HIS A 1 208 ? -4.158 -12.602 10.382 1.00 92.00 208 HIS A CA 1
ATOM 1592 C C . HIS A 1 208 ? -3.812 -11.923 9.048 1.00 92.00 208 HIS A C 1
ATOM 1594 O O . HIS A 1 208 ? -4.137 -12.477 8.001 1.00 92.00 208 HIS A O 1
ATOM 1600 N N . LEU A 1 209 ? -3.183 -10.742 9.068 1.00 93.69 209 LEU A N 1
ATOM 1601 C CA . LEU A 1 209 ? -2.759 -10.030 7.863 1.00 93.69 209 LEU A CA 1
ATOM 1602 C C . LEU A 1 209 ? -1.243 -10.123 7.704 1.00 93.69 209 LEU A C 1
ATOM 1604 O O . LEU A 1 209 ? -0.481 -9.681 8.563 1.00 93.69 209 LEU A O 1
ATOM 1608 N N . ASP A 1 210 ? -0.790 -10.643 6.572 1.00 93.12 210 ASP A N 1
ATOM 1609 C CA . ASP A 1 210 ? 0.623 -10.806 6.260 1.00 93.12 210 ASP A CA 1
ATOM 1610 C C . ASP A 1 210 ? 0.899 -10.535 4.775 1.00 93.12 210 ASP A C 1
ATOM 1612 O O . ASP A 1 210 ? 0.750 -11.394 3.910 1.00 93.12 210 ASP A O 1
ATOM 1616 N N . TYR A 1 211 ? 1.358 -9.317 4.483 1.00 95.19 211 TYR A N 1
ATOM 1617 C CA . TYR A 1 211 ? 1.631 -8.852 3.119 1.00 95.19 211 TYR A CA 1
ATOM 1618 C C . TYR A 1 211 ? 3.058 -9.113 2.637 1.00 95.19 211 TYR A C 1
ATOM 1620 O O . TYR A 1 211 ? 3.452 -8.583 1.595 1.00 95.19 211 TYR A O 1
ATOM 1628 N N . ARG A 1 212 ? 3.849 -9.921 3.356 1.00 93.94 212 ARG A N 1
ATOM 1629 C CA . ARG A 1 212 ? 5.258 -10.155 3.004 1.00 93.94 212 ARG A CA 1
ATOM 1630 C C . ARG A 1 212 ? 5.405 -10.667 1.571 1.00 93.94 212 ARG A C 1
ATOM 1632 O O . ARG A 1 212 ? 6.195 -10.107 0.818 1.00 93.94 212 ARG A O 1
ATOM 1639 N N . ALA A 1 213 ? 4.596 -11.650 1.166 1.00 95.75 213 ALA A N 1
ATOM 1640 C CA . ALA A 1 213 ? 4.663 -12.249 -0.168 1.00 95.75 213 ALA A CA 1
ATOM 1641 C C . ALA A 1 213 ? 4.416 -11.227 -1.294 1.00 95.75 213 ALA A C 1
ATOM 1643 O O . ALA A 1 213 ? 5.254 -11.062 -2.181 1.00 95.75 213 ALA A O 1
ATOM 1644 N N . ILE A 1 214 ? 3.306 -10.481 -1.242 1.00 97.44 214 ILE A N 1
ATOM 1645 C CA . ILE A 1 214 ? 2.984 -9.483 -2.274 1.00 97.44 214 ILE A CA 1
ATOM 1646 C C . ILE A 1 214 ? 3.977 -8.313 -2.289 1.00 97.44 214 ILE A C 1
ATOM 1648 O O . ILE A 1 214 ? 4.378 -7.859 -3.363 1.00 97.44 214 ILE A O 1
ATOM 1652 N N . LEU A 1 215 ? 4.448 -7.863 -1.121 1.00 96.75 215 LEU A N 1
ATOM 1653 C CA . LEU A 1 215 ? 5.473 -6.821 -1.028 1.00 96.75 215 LEU A CA 1
ATOM 1654 C C . LEU A 1 215 ? 6.824 -7.299 -1.574 1.00 96.75 215 LEU A C 1
ATOM 1656 O O . LEU A 1 215 ? 7.501 -6.521 -2.248 1.00 96.75 215 LEU A O 1
ATOM 1660 N N . THR A 1 216 ? 7.194 -8.570 -1.375 1.00 96.44 216 THR A N 1
ATOM 1661 C CA . THR A 1 216 ? 8.354 -9.176 -2.047 1.00 96.44 216 THR A CA 1
ATOM 1662 C C . THR A 1 216 ? 8.150 -9.203 -3.559 1.00 96.44 216 THR A C 1
ATOM 1664 O O . THR A 1 216 ? 9.057 -8.816 -4.296 1.00 96.44 216 THR A O 1
ATOM 1667 N N . GLY A 1 217 ? 6.954 -9.558 -4.035 1.00 97.69 217 GLY A N 1
ATOM 1668 C CA . GLY A 1 217 ? 6.613 -9.513 -5.457 1.00 97.69 217 GLY A CA 1
ATOM 1669 C C . GLY A 1 217 ? 6.833 -8.130 -6.077 1.00 97.69 217 GLY A C 1
ATOM 1670 O O . GLY A 1 217 ? 7.517 -7.994 -7.095 1.00 97.69 217 GLY A O 1
ATOM 1671 N N . PHE A 1 218 ? 6.332 -7.081 -5.420 1.00 98.12 218 PHE A N 1
ATOM 1672 C CA . PHE A 1 218 ? 6.565 -5.691 -5.819 1.00 98.12 218 PHE A CA 1
ATOM 1673 C C . PHE A 1 218 ? 8.042 -5.289 -5.768 1.00 98.12 218 PHE A C 1
ATOM 1675 O O . PHE A 1 218 ? 8.524 -4.637 -6.698 1.00 98.12 218 PHE A O 1
ATOM 1682 N N . ALA A 1 219 ? 8.758 -5.671 -4.708 1.00 97.12 219 ALA A N 1
ATOM 1683 C CA . ALA A 1 219 ? 10.178 -5.387 -4.531 1.00 97.12 219 ALA A CA 1
ATOM 1684 C C . ALA A 1 219 ? 11.017 -5.977 -5.668 1.00 97.12 219 ALA A C 1
ATOM 1686 O O . ALA A 1 219 ? 11.724 -5.245 -6.362 1.00 97.12 219 ALA A O 1
ATOM 1687 N N . VAL A 1 220 ? 10.883 -7.283 -5.908 1.00 98.06 220 VAL A N 1
ATOM 1688 C CA . VAL A 1 220 ? 11.656 -7.997 -6.928 1.00 98.06 220 VAL A CA 1
ATOM 1689 C C . VAL A 1 220 ? 11.293 -7.498 -8.324 1.00 98.06 220 VAL A C 1
ATOM 1691 O O . VAL A 1 220 ? 12.192 -7.179 -9.102 1.00 98.06 220 VAL A O 1
ATOM 1694 N N . ALA A 1 221 ? 10.003 -7.334 -8.640 1.00 98.31 221 ALA A N 1
ATOM 1695 C CA . ALA A 1 221 ? 9.581 -6.823 -9.943 1.00 98.31 221 ALA A CA 1
ATOM 1696 C C . ALA A 1 221 ? 10.116 -5.404 -10.214 1.00 98.31 221 ALA A C 1
ATOM 1698 O O . ALA A 1 221 ? 10.603 -5.131 -11.314 1.00 98.31 221 ALA A O 1
ATOM 1699 N N . ALA A 1 222 ? 10.083 -4.508 -9.219 1.00 98.44 222 ALA A N 1
ATOM 1700 C CA . ALA A 1 222 ? 10.639 -3.162 -9.345 1.00 98.44 222 ALA A CA 1
ATOM 1701 C C . ALA A 1 222 ? 12.163 -3.182 -9.541 1.00 98.44 222 ALA A C 1
ATOM 1703 O O . ALA A 1 222 ? 12.676 -2.474 -10.413 1.00 98.44 222 ALA A O 1
ATOM 1704 N N . SER A 1 223 ? 12.889 -4.000 -8.775 1.00 98.38 223 SER A N 1
ATOM 1705 C CA . SER A 1 223 ? 14.342 -4.152 -8.900 1.00 98.38 223 SER A CA 1
ATOM 1706 C C . SER A 1 223 ? 14.741 -4.717 -10.260 1.00 98.38 223 SER A C 1
ATOM 1708 O O . SER A 1 223 ? 15.603 -4.143 -10.924 1.00 98.38 223 SER A O 1
ATOM 1710 N N . VAL A 1 224 ? 14.075 -5.781 -10.722 1.00 98.19 224 VAL A N 1
ATOM 1711 C CA . VAL A 1 224 ? 14.324 -6.404 -12.031 1.00 98.19 224 VAL A CA 1
ATOM 1712 C C . VAL A 1 224 ? 14.014 -5.429 -13.163 1.00 98.19 224 VAL A C 1
ATOM 1714 O O . VAL A 1 224 ? 14.841 -5.257 -14.057 1.00 98.19 224 VAL A O 1
ATOM 1717 N N . ALA A 1 225 ? 12.872 -4.736 -13.121 1.00 98.06 225 ALA A N 1
ATOM 1718 C CA . ALA A 1 225 ? 12.523 -3.739 -14.132 1.00 98.06 225 ALA A CA 1
ATOM 1719 C C . ALA A 1 225 ? 13.531 -2.577 -14.156 1.00 98.06 225 ALA A C 1
ATOM 1721 O O . ALA A 1 225 ? 13.947 -2.136 -15.226 1.00 98.06 225 ALA A O 1
ATOM 1722 N N . THR A 1 226 ? 13.987 -2.106 -12.994 1.00 98.00 226 THR A N 1
ATOM 1723 C CA . THR A 1 226 ? 14.985 -1.027 -12.921 1.00 98.00 226 THR A CA 1
ATOM 1724 C C . THR A 1 226 ? 16.350 -1.485 -13.445 1.00 98.00 226 THR A C 1
ATOM 1726 O O . THR A 1 226 ? 16.963 -0.786 -14.252 1.00 98.00 226 THR A O 1
ATOM 1729 N N . ALA A 1 227 ? 16.804 -2.684 -13.067 1.00 98.00 227 ALA A N 1
ATOM 1730 C CA . ALA A 1 227 ? 18.060 -3.254 -13.551 1.00 98.00 227 ALA A CA 1
ATOM 1731 C C . ALA A 1 227 ? 18.015 -3.501 -15.067 1.00 98.00 227 ALA A C 1
ATOM 1733 O O . ALA A 1 227 ? 18.930 -3.115 -15.792 1.00 98.00 227 ALA A O 1
ATOM 1734 N N . ALA A 1 228 ? 16.911 -4.054 -15.579 1.00 96.81 228 ALA A N 1
ATOM 1735 C CA . ALA A 1 228 ? 16.688 -4.222 -17.011 1.00 96.81 228 ALA A CA 1
ATOM 1736 C C . ALA A 1 228 ? 16.691 -2.873 -17.751 1.00 96.81 228 ALA A C 1
ATOM 1738 O O . ALA A 1 228 ? 17.175 -2.787 -18.883 1.00 96.81 228 ALA A O 1
ATOM 1739 N N . ALA A 1 229 ? 16.213 -1.797 -17.112 1.00 94.88 229 ALA A N 1
ATOM 1740 C CA . ALA A 1 229 ? 16.211 -0.468 -17.708 1.00 94.88 229 ALA A CA 1
ATOM 1741 C C . ALA A 1 229 ? 17.617 0.129 -17.893 1.00 94.88 229 ALA A C 1
ATOM 1743 O O . ALA A 1 229 ? 17.817 0.986 -18.766 1.00 94.88 229 ALA A O 1
ATOM 1744 N N . ALA A 1 230 ? 18.610 -0.345 -17.135 1.00 94.12 230 ALA A N 1
ATOM 1745 C CA . ALA A 1 230 ? 19.999 0.060 -17.319 1.00 94.12 230 ALA A CA 1
ATOM 1746 C C . ALA A 1 230 ? 20.503 -0.280 -18.731 1.00 94.12 230 ALA A C 1
ATOM 1748 O O . ALA A 1 230 ? 21.186 0.531 -19.370 1.00 94.12 230 ALA A O 1
ATOM 1749 N N . PHE A 1 231 ? 20.081 -1.426 -19.270 1.00 91.88 231 PHE A N 1
ATOM 1750 C CA . PHE A 1 231 ? 20.473 -1.902 -20.591 1.00 91.88 231 PHE A CA 1
ATOM 1751 C C . PHE A 1 231 ? 19.684 -1.191 -21.690 1.00 91.88 231 PHE A C 1
ATOM 1753 O O . PHE A 1 231 ? 18.460 -1.296 -21.778 1.00 91.88 231 PHE A O 1
ATOM 1760 N N . ARG A 1 232 ? 20.393 -0.507 -22.599 1.00 87.56 232 ARG A N 1
ATOM 1761 C CA . ARG A 1 232 ? 19.799 0.281 -23.699 1.00 87.56 232 ARG A CA 1
ATOM 1762 C C . ARG A 1 232 ? 18.748 -0.499 -24.499 1.00 87.56 232 ARG A C 1
ATOM 1764 O O . ARG A 1 232 ? 17.739 0.073 -24.896 1.00 87.56 232 ARG A O 1
ATOM 1771 N N . TYR A 1 233 ? 18.988 -1.790 -24.705 1.00 87.31 233 TYR A N 1
ATOM 1772 C CA . TYR A 1 233 ? 18.135 -2.687 -25.481 1.00 87.31 233 TYR A CA 1
ATOM 1773 C C . TYR A 1 233 ? 16.758 -2.954 -24.849 1.00 87.31 233 TYR A C 1
ATOM 1775 O O . TYR A 1 233 ? 15.776 -3.151 -25.567 1.00 87.31 233 TYR A O 1
ATOM 1783 N N . TRP A 1 234 ? 16.681 -2.932 -23.516 1.00 91.75 234 TRP A N 1
ATOM 1784 C CA . TRP A 1 234 ? 15.464 -3.190 -22.741 1.00 91.75 234 TRP A CA 1
ATOM 1785 C C . TRP A 1 234 ? 14.861 -1.925 -22.128 1.00 91.75 234 TRP A C 1
ATOM 1787 O O . TRP A 1 234 ? 13.676 -1.918 -21.793 1.00 91.75 234 TRP A O 1
ATOM 1797 N N . ARG A 1 235 ? 15.636 -0.836 -22.044 1.00 92.06 235 ARG A N 1
ATOM 1798 C CA . ARG A 1 235 ? 15.275 0.423 -21.379 1.00 92.06 235 ARG A CA 1
ATOM 1799 C C . ARG A 1 235 ? 13.853 0.913 -21.631 1.00 92.06 235 ARG A C 1
ATOM 1801 O O . ARG A 1 235 ? 13.169 1.172 -20.641 1.00 92.06 235 ARG A O 1
ATOM 1808 N N . PRO A 1 236 ? 13.353 1.019 -22.874 1.00 91.50 236 PRO A N 1
ATOM 1809 C CA . PRO A 1 236 ? 12.006 1.533 -23.100 1.00 91.50 236 PRO A CA 1
ATOM 1810 C C . PRO A 1 236 ? 10.909 0.642 -22.495 1.00 91.50 236 PRO A C 1
ATOM 1812 O O . PRO A 1 236 ? 9.973 1.153 -21.878 1.00 91.50 236 PRO A O 1
ATOM 1815 N N . VAL A 1 237 ? 11.019 -0.682 -22.640 1.00 94.88 237 VAL A N 1
ATOM 1816 C CA . VAL A 1 237 ? 10.036 -1.633 -22.089 1.00 94.88 237 VAL A CA 1
ATOM 1817 C C . VAL A 1 237 ? 10.144 -1.696 -20.578 1.00 94.88 237 VAL A C 1
ATOM 1819 O O . VAL A 1 237 ? 9.143 -1.565 -19.889 1.00 94.88 237 VAL A O 1
ATOM 1822 N N . ALA A 1 238 ? 11.361 -1.845 -20.066 1.00 95.94 238 ALA A N 1
ATOM 1823 C CA . ALA A 1 238 ? 11.626 -1.980 -18.644 1.00 95.94 238 ALA A CA 1
ATOM 1824 C C . ALA A 1 238 ? 11.194 -0.728 -17.857 1.00 95.94 238 ALA A C 1
ATOM 1826 O O . ALA A 1 238 ? 10.589 -0.838 -16.796 1.00 95.94 238 ALA A O 1
ATOM 1827 N N . THR A 1 239 ? 11.393 0.466 -18.428 1.00 95.06 239 THR A N 1
ATOM 1828 C CA . THR A 1 239 ? 10.890 1.725 -17.853 1.00 95.06 239 THR A CA 1
ATOM 1829 C C . THR A 1 239 ? 9.358 1.754 -17.799 1.00 95.06 239 THR A C 1
ATOM 1831 O O . THR A 1 239 ? 8.788 2.138 -16.780 1.00 95.06 239 THR A O 1
ATOM 1834 N N . ARG A 1 240 ? 8.673 1.321 -18.870 1.00 96.25 240 ARG A N 1
ATOM 1835 C CA . ARG A 1 240 ? 7.200 1.215 -18.889 1.00 96.25 240 ARG A CA 1
ATOM 1836 C C . ARG A 1 240 ? 6.700 0.183 -17.880 1.00 96.25 240 ARG A C 1
ATOM 1838 O O . ARG A 1 240 ? 5.729 0.452 -17.185 1.00 96.25 240 ARG A O 1
ATOM 1845 N N . ALA A 1 241 ? 7.382 -0.956 -17.770 1.00 97.69 241 ALA A N 1
ATOM 1846 C CA . ALA A 1 241 ? 7.069 -1.990 -16.793 1.00 97.69 241 ALA A CA 1
ATOM 1847 C C . ALA A 1 241 ? 7.228 -1.464 -15.360 1.00 97.69 241 ALA A C 1
ATOM 1849 O O . ALA A 1 241 ? 6.331 -1.661 -14.554 1.00 97.69 241 ALA A O 1
ATOM 1850 N N . LEU A 1 242 ? 8.292 -0.711 -15.051 1.00 97.94 242 LEU A N 1
ATOM 1851 C CA . LEU A 1 242 ? 8.479 -0.076 -13.739 1.00 97.94 242 LEU A CA 1
ATOM 1852 C C . LEU A 1 242 ? 7.345 0.906 -13.393 1.00 97.94 242 LEU A C 1
ATOM 1854 O O . LEU A 1 242 ? 6.869 0.920 -12.258 1.00 97.94 242 LEU A O 1
ATOM 1858 N N . VAL A 1 243 ? 6.879 1.701 -14.363 1.00 96.56 243 VAL A N 1
ATOM 1859 C CA . VAL A 1 243 ? 5.683 2.545 -14.184 1.00 96.56 243 VAL A CA 1
ATOM 1860 C C . VAL A 1 243 ? 4.433 1.686 -13.978 1.00 96.56 243 VAL A C 1
ATOM 1862 O O . VAL A 1 243 ? 3.627 1.996 -13.106 1.00 96.56 243 VAL A O 1
ATOM 1865 N N . GLY A 1 244 ? 4.298 0.575 -14.706 1.00 97.75 244 GLY A N 1
ATOM 1866 C CA . GLY A 1 244 ? 3.256 -0.426 -14.475 1.00 97.75 244 GLY A CA 1
ATOM 1867 C C . GLY A 1 244 ? 3.264 -0.954 -13.039 1.00 97.75 244 GLY A C 1
ATOM 1868 O O . GLY A 1 244 ? 2.233 -0.909 -12.376 1.00 97.75 244 GLY A O 1
ATOM 1869 N N . VAL A 1 245 ? 4.431 -1.347 -12.514 1.00 98.56 245 VAL A N 1
ATOM 1870 C CA . VAL A 1 245 ? 4.607 -1.753 -11.107 1.00 98.56 245 VAL A CA 1
ATOM 1871 C C . VAL A 1 245 ? 4.134 -0.645 -10.159 1.00 98.56 245 VAL A C 1
ATOM 1873 O O . VAL A 1 245 ? 3.435 -0.937 -9.194 1.00 98.56 245 VAL A O 1
ATOM 1876 N N . ALA A 1 246 ? 4.459 0.623 -10.437 1.00 97.44 246 ALA A N 1
ATOM 1877 C CA . ALA A 1 246 ? 4.014 1.762 -9.629 1.00 97.44 246 ALA A CA 1
ATOM 1878 C C . ALA A 1 246 ? 2.485 1.915 -9.596 1.00 97.44 246 ALA A C 1
ATOM 1880 O O . ALA A 1 246 ? 1.907 2.124 -8.530 1.00 97.44 246 ALA A O 1
ATOM 1881 N N . VAL A 1 247 ? 1.832 1.793 -10.756 1.00 97.50 247 VAL A N 1
ATOM 1882 C CA . VAL A 1 247 ? 0.369 1.876 -10.880 1.00 97.50 247 VAL A CA 1
ATOM 1883 C C . VAL A 1 247 ? -0.299 0.712 -10.153 1.00 97.50 247 VAL A C 1
ATOM 1885 O O . VAL A 1 247 ? -1.233 0.932 -9.387 1.00 97.50 247 VAL A O 1
ATOM 1888 N N . ILE A 1 248 ? 0.208 -0.509 -10.333 1.00 98.31 248 ILE A N 1
ATOM 1889 C CA . ILE A 1 248 ? -0.322 -1.706 -9.668 1.00 98.31 248 ILE A CA 1
ATOM 1890 C C . ILE A 1 248 ? -0.134 -1.602 -8.150 1.00 98.31 248 ILE A C 1
ATOM 1892 O O . ILE A 1 248 ? -1.062 -1.903 -7.408 1.00 98.31 248 ILE A O 1
ATOM 1896 N N . PHE A 1 249 ? 1.018 -1.114 -7.675 1.00 97.75 249 PHE A N 1
ATOM 1897 C CA . PHE A 1 249 ? 1.262 -0.879 -6.248 1.00 97.75 249 PHE A CA 1
ATOM 1898 C C . PHE A 1 249 ? 0.286 0.147 -5.666 1.00 97.75 249 PHE A C 1
ATOM 1900 O O . PHE A 1 249 ? -0.226 -0.050 -4.570 1.00 97.75 249 PHE A O 1
ATOM 1907 N N . CYS A 1 250 ? -0.000 1.227 -6.400 1.00 96.31 250 CYS A N 1
ATOM 1908 C CA . CYS A 1 250 ? -1.005 2.212 -6.003 1.00 96.31 250 CYS A CA 1
ATOM 1909 C C . CYS A 1 250 ? -2.403 1.580 -5.918 1.00 96.31 250 CYS A C 1
ATOM 1911 O O . CYS A 1 250 ? -3.084 1.722 -4.905 1.00 96.31 250 CYS A O 1
ATOM 1913 N N . GLY A 1 251 ? -2.796 0.824 -6.949 1.00 97.69 251 GLY A N 1
ATOM 1914 C CA . GLY A 1 251 ? -4.067 0.105 -6.985 1.00 97.69 251 GLY A CA 1
ATOM 1915 C C . GLY A 1 251 ? -4.216 -0.869 -5.816 1.00 97.69 251 GLY A C 1
ATOM 1916 O O . GLY A 1 251 ? -5.212 -0.811 -5.102 1.00 97.69 251 GLY A O 1
ATOM 1917 N N . TRP A 1 252 ? -3.208 -1.705 -5.567 1.00 97.81 252 TRP A N 1
ATOM 1918 C CA . TRP A 1 252 ? -3.178 -2.625 -4.429 1.00 97.81 252 TRP A CA 1
ATOM 1919 C C . TRP A 1 252 ? -3.197 -1.886 -3.084 1.00 97.81 252 TRP A C 1
ATOM 1921 O O . TRP A 1 252 ? -3.974 -2.230 -2.198 1.00 97.81 252 TRP A O 1
ATOM 1931 N N . GLY A 1 253 ? -2.388 -0.834 -2.944 1.00 96.19 253 GLY A N 1
ATOM 1932 C CA . GLY A 1 253 ? -2.290 -0.046 -1.720 1.00 96.19 253 GLY A CA 1
ATOM 1933 C C . GLY A 1 253 ? -3.633 0.559 -1.311 1.00 96.19 253 GLY A C 1
ATOM 1934 O O . GLY A 1 253 ? -4.026 0.472 -0.153 1.00 96.19 253 GLY A O 1
ATOM 1935 N N . LEU A 1 254 ? -4.353 1.138 -2.273 1.00 95.12 254 LEU A N 1
ATOM 1936 C CA . LEU A 1 254 ? -5.626 1.812 -2.020 1.00 95.12 254 LEU A CA 1
ATOM 1937 C C . LEU A 1 254 ? -6.809 0.850 -1.879 1.00 95.12 254 LEU A C 1
ATOM 1939 O O . LEU A 1 254 ? -7.691 1.118 -1.074 1.00 95.12 254 LEU A O 1
ATOM 1943 N N . ASN A 1 255 ? -6.838 -0.242 -2.650 1.00 96.56 255 ASN A N 1
ATOM 1944 C CA . ASN A 1 255 ? -8.026 -1.101 -2.759 1.00 96.56 255 ASN A CA 1
ATOM 1945 C C . ASN A 1 255 ? -7.914 -2.427 -1.996 1.00 96.56 255 ASN A C 1
ATOM 1947 O O . ASN A 1 255 ? -8.912 -3.125 -1.865 1.00 96.56 255 ASN A O 1
ATOM 1951 N N . VAL A 1 256 ? -6.722 -2.789 -1.517 1.00 96.56 256 VAL A N 1
ATOM 1952 C CA . VAL A 1 256 ? -6.495 -4.008 -0.728 1.00 96.56 256 VAL A CA 1
ATOM 1953 C C . VAL A 1 256 ? -5.906 -3.626 0.621 1.00 96.56 256 VAL A C 1
ATOM 1955 O O . VAL A 1 256 ? -6.598 -3.676 1.628 1.00 96.56 256 VAL A O 1
ATOM 1958 N N . TYR A 1 257 ? -4.668 -3.129 0.634 1.00 95.94 257 TYR A N 1
ATOM 1959 C CA . TYR A 1 257 ? -3.924 -2.870 1.869 1.00 95.94 257 TYR A CA 1
ATOM 1960 C C . TYR A 1 257 ? -4.645 -1.901 2.821 1.00 95.94 257 TYR A C 1
ATOM 1962 O O . TYR A 1 257 ? -4.786 -2.188 4.007 1.00 95.94 257 TYR A O 1
ATOM 1970 N N . MET A 1 258 ? -5.107 -0.749 2.318 1.00 94.75 258 MET A N 1
ATOM 1971 C CA . MET A 1 258 ? -5.817 0.233 3.147 1.00 94.75 258 MET A CA 1
ATOM 1972 C C . MET A 1 258 ? -7.215 -0.229 3.558 1.00 94.75 258 MET A C 1
ATOM 1974 O O . MET A 1 258 ? -7.660 0.148 4.638 1.00 94.75 258 MET A O 1
ATOM 1978 N N . VAL A 1 259 ? -7.886 -1.024 2.722 1.00 94.19 259 VAL A N 1
ATOM 1979 C CA . VAL A 1 259 ? -9.227 -1.552 3.012 1.00 94.19 259 VAL A CA 1
ATOM 1980 C C . VAL A 1 259 ? -9.144 -2.605 4.111 1.00 94.19 259 VAL A C 1
ATOM 1982 O O . VAL A 1 259 ? -9.812 -2.473 5.124 1.00 94.19 259 VAL A O 1
ATOM 1985 N N . ASP A 1 260 ? -8.238 -3.572 3.987 1.00 94.56 260 ASP A N 1
ATOM 1986 C CA . ASP A 1 260 ? -8.044 -4.609 5.005 1.00 94.56 260 ASP A CA 1
ATOM 1987 C C . ASP A 1 260 ? -7.617 -4.025 6.370 1.00 94.56 260 ASP A C 1
ATOM 1989 O O . ASP A 1 260 ? -7.882 -4.598 7.423 1.00 94.56 260 ASP A O 1
ATOM 1993 N N . LEU A 1 261 ? -6.926 -2.877 6.383 1.00 93.56 261 LEU A N 1
ATOM 1994 C CA . LEU A 1 261 ? -6.481 -2.228 7.620 1.00 93.56 261 LEU A CA 1
ATOM 1995 C C . LEU A 1 261 ? -7.469 -1.212 8.195 1.00 93.56 261 LEU A C 1
ATOM 1997 O O . LEU A 1 261 ? -7.302 -0.829 9.360 1.00 93.56 261 LEU A O 1
ATOM 2001 N N . SER A 1 262 ? -8.460 -0.738 7.430 1.00 91.06 262 SER A N 1
ATOM 2002 C CA . SER A 1 262 ? -9.347 0.336 7.897 1.00 91.06 262 SER A CA 1
ATOM 2003 C C . SER A 1 262 ? -10.096 -0.058 9.162 1.00 91.06 262 SER A C 1
ATOM 2005 O O . SER A 1 262 ? -10.203 0.748 10.089 1.00 91.06 262 SER A O 1
ATOM 2007 N N . ASP A 1 263 ? -10.502 -1.318 9.254 1.00 90.31 263 ASP A N 1
ATOM 2008 C CA . ASP A 1 263 ? -11.337 -1.840 10.343 1.00 90.31 263 ASP A CA 1
ATOM 2009 C C . ASP A 1 263 ? -10.527 -1.978 11.637 1.00 90.31 263 ASP A C 1
ATOM 2011 O O . ASP A 1 263 ? -11.016 -1.855 12.763 1.00 90.31 263 ASP A O 1
ATOM 2015 N N . HIS A 1 264 ? -9.216 -2.123 11.474 1.00 92.12 264 HIS A N 1
ATOM 2016 C CA . HIS A 1 264 ? -8.256 -2.165 12.556 1.00 92.12 264 HIS A CA 1
ATOM 2017 C C . HIS A 1 264 ? -7.761 -0.795 12.981 1.00 92.12 264 HIS A C 1
ATOM 2019 O O . HIS A 1 264 ? -7.245 -0.698 14.096 1.00 92.12 264 HIS A O 1
ATOM 2025 N N . TRP A 1 265 ? -7.898 0.244 12.142 1.00 89.94 265 TRP A N 1
ATOM 2026 C CA . TRP A 1 265 ? -7.450 1.607 12.437 1.00 89.94 265 TRP A CA 1
ATOM 2027 C C . TRP A 1 265 ? -8.559 2.627 12.730 1.00 89.94 265 TRP A C 1
ATOM 2029 O O . TRP A 1 265 ? -8.255 3.627 13.384 1.00 89.94 265 TRP A O 1
ATOM 2039 N N . GLY A 1 266 ? -9.812 2.340 12.387 1.00 88.56 266 GLY A N 1
ATOM 2040 C CA . GLY A 1 266 ? -10.988 3.163 12.690 1.00 88.56 266 GLY A CA 1
ATOM 2041 C C . GLY A 1 266 ? -12.022 2.450 13.565 1.00 88.56 266 GLY A C 1
ATOM 2042 O O . GLY A 1 266 ? -11.749 1.387 14.126 1.00 88.56 266 GLY A O 1
ATOM 2043 N N . LEU A 1 267 ? -13.205 3.058 13.696 1.00 90.06 267 LEU A N 1
ATOM 2044 C CA . LEU A 1 267 ? -14.375 2.471 14.367 1.00 90.06 267 LEU A CA 1
ATOM 2045 C C . LEU A 1 267 ? -15.581 2.271 13.440 1.00 90.06 267 LEU A C 1
ATOM 2047 O O . LEU A 1 267 ? -16.632 1.860 13.924 1.00 90.06 267 LEU A O 1
ATOM 2051 N N . ARG A 1 268 ? -15.444 2.533 12.130 1.00 91.25 268 ARG A N 1
ATOM 2052 C CA . ARG A 1 268 ? -16.547 2.454 11.157 1.00 91.25 268 ARG A CA 1
ATOM 2053 C C . ARG A 1 268 ? -17.335 1.154 11.278 1.00 91.25 268 ARG A C 1
ATOM 2055 O O . ARG A 1 268 ? -18.542 1.192 11.473 1.00 91.25 268 ARG A O 1
ATOM 2062 N N . ASP A 1 269 ? -16.646 0.024 11.199 1.00 92.75 269 ASP A N 1
ATOM 2063 C CA . ASP A 1 269 ? -17.291 -1.284 11.133 1.00 92.75 269 ASP A CA 1
ATOM 2064 C C . ASP A 1 269 ? -17.880 -1.718 12.482 1.00 92.75 269 ASP A C 1
ATOM 2066 O O . ASP A 1 269 ? -18.922 -2.369 12.522 1.00 92.75 269 ASP A O 1
ATOM 2070 N N . LEU A 1 270 ? -17.293 -1.282 13.604 1.00 94.44 270 LEU A N 1
ATOM 2071 C CA . LEU A 1 270 ? -17.914 -1.458 14.922 1.00 94.44 270 LEU A CA 1
ATOM 2072 C C . LEU A 1 270 ? -19.164 -0.582 15.072 1.00 94.44 270 LEU A C 1
ATOM 2074 O O . LEU A 1 270 ? -20.161 -1.032 15.626 1.00 94.44 270 LEU A O 1
ATOM 2078 N N . ALA A 1 271 ? -19.136 0.649 14.560 1.00 94.00 271 ALA A N 1
ATOM 2079 C CA . ALA A 1 271 ? -20.307 1.516 14.547 1.00 94.00 271 ALA A CA 1
ATOM 2080 C C . ALA A 1 271 ? -21.415 0.931 13.658 1.00 94.00 271 ALA A C 1
ATOM 2082 O O . ALA A 1 271 ? -22.565 0.908 14.083 1.00 94.00 271 ALA A O 1
ATOM 2083 N N . GLN A 1 272 ? -21.073 0.403 12.478 1.00 94.56 272 GLN A N 1
ATOM 2084 C CA . GLN A 1 272 ? -22.021 -0.273 11.590 1.00 94.56 272 GLN A CA 1
ATOM 2085 C C . GLN A 1 272 ? -22.688 -1.459 12.294 1.00 94.56 272 GLN A C 1
ATOM 2087 O O . GLN A 1 272 ? -23.909 -1.505 12.359 1.00 94.56 272 GLN A O 1
ATOM 2092 N N . ARG A 1 273 ? -21.909 -2.345 12.931 1.00 95.81 273 ARG A N 1
ATOM 2093 C CA . ARG A 1 273 ? -22.460 -3.474 13.705 1.00 95.81 273 ARG A CA 1
ATOM 2094 C C . ARG A 1 273 ? -23.379 -3.039 14.831 1.00 95.81 273 ARG A C 1
ATOM 2096 O O . ARG A 1 273 ? -24.378 -3.697 15.079 1.00 95.81 273 ARG A O 1
ATOM 2103 N N . TYR A 1 274 ? -23.048 -1.948 15.515 1.00 95.94 274 TYR A N 1
ATOM 2104 C CA . TYR A 1 274 ? -23.944 -1.364 16.506 1.00 95.94 274 TYR A CA 1
ATOM 2105 C C . TYR A 1 274 ? -25.273 -0.931 15.869 1.00 95.94 274 TYR A C 1
ATOM 2107 O O . TYR A 1 274 ? -26.331 -1.244 16.406 1.00 95.94 274 TYR A O 1
ATOM 2115 N N . TYR A 1 275 ? -25.237 -0.245 14.724 1.00 95.75 275 TYR A N 1
ATOM 2116 C CA . TYR A 1 275 ? -26.450 0.176 14.020 1.00 95.75 275 TYR A CA 1
ATOM 2117 C C . TYR A 1 275 ? -27.274 -0.993 13.469 1.00 95.75 275 TYR A C 1
ATOM 2119 O O . TYR A 1 275 ? -28.495 -0.873 13.434 1.00 95.75 275 TYR A O 1
ATOM 2127 N N . ASP A 1 276 ? -26.624 -2.088 13.076 1.00 96.19 276 ASP A N 1
ATOM 2128 C CA . ASP A 1 276 ? -27.283 -3.300 12.583 1.00 96.19 276 ASP A CA 1
ATOM 2129 C C . ASP A 1 276 ? -27.880 -4.142 13.722 1.00 96.19 276 ASP A C 1
ATOM 2131 O O . ASP A 1 276 ? -28.906 -4.792 13.536 1.00 96.19 276 ASP A O 1
ATOM 2135 N N . ALA A 1 277 ? -27.237 -4.148 14.896 1.00 95.62 277 ALA A N 1
ATOM 2136 C CA . ALA A 1 277 ? -27.687 -4.910 16.060 1.00 95.62 277 ALA A CA 1
ATOM 2137 C C . ALA A 1 277 ? -28.792 -4.197 16.850 1.00 95.62 277 ALA A C 1
ATOM 2139 O O . ALA A 1 277 ? -29.702 -4.857 17.351 1.00 95.62 277 ALA A O 1
ATOM 2140 N N . ARG A 1 278 ? -28.721 -2.864 16.964 1.00 94.44 278 ARG A N 1
ATOM 2141 C CA . ARG A 1 278 ? -29.672 -2.098 17.775 1.00 94.44 278 ARG A CA 1
ATOM 2142 C C . ARG A 1 278 ? -31.087 -2.162 17.201 1.00 94.44 278 ARG A C 1
ATOM 2144 O O . ARG A 1 278 ? -31.280 -1.987 15.996 1.00 94.44 278 ARG A O 1
ATOM 2151 N N . GLN A 1 279 ? -32.087 -2.313 18.063 1.00 94.38 279 GLN A N 1
ATOM 2152 C CA . GLN A 1 279 ? -33.491 -2.344 17.634 1.00 94.38 279 GLN A CA 1
ATOM 2153 C C . GLN A 1 279 ? -34.150 -0.967 17.727 1.00 94.38 279 GLN A C 1
ATOM 2155 O O . GLN A 1 279 ? -35.008 -0.624 16.912 1.00 94.38 279 GLN A O 1
ATOM 2160 N N . SER A 1 280 ? -33.712 -0.147 18.685 1.00 92.56 280 SER A N 1
ATOM 2161 C CA . SER A 1 280 ? -34.252 1.190 18.930 1.00 92.56 280 SER A CA 1
ATOM 2162 C C . SER A 1 280 ? -33.162 2.271 18.990 1.00 92.56 280 SER A C 1
ATOM 2164 O O . SER A 1 280 ? -32.042 2.018 19.440 1.00 92.56 280 SER A O 1
ATOM 2166 N N . PRO A 1 281 ? -33.462 3.532 18.607 1.00 90.50 281 PRO A N 1
ATOM 2167 C CA . PRO A 1 281 ? -32.614 4.683 18.926 1.00 90.50 281 PRO A CA 1
ATOM 2168 C C . PRO A 1 281 ? -32.360 4.881 20.427 1.00 90.50 281 PRO A C 1
ATOM 2170 O O . PRO A 1 281 ? -31.443 5.622 20.782 1.00 90.50 281 PRO A O 1
ATOM 2173 N N . GLU A 1 282 ? -33.170 4.256 21.283 1.00 91.25 282 GLU A N 1
ATOM 2174 C CA . GLU A 1 282 ? -33.028 4.280 22.736 1.00 91.25 282 GLU A CA 1
ATOM 2175 C C . GLU A 1 282 ? -31.929 3.355 23.260 1.00 91.25 282 GLU A C 1
ATOM 2177 O O . GLU A 1 282 ? -31.589 3.476 24.430 1.00 91.25 282 GLU A O 1
ATOM 2182 N N . GLU A 1 283 ? -31.351 2.477 22.439 1.00 95.44 283 GLU A N 1
ATOM 2183 C CA . GLU A 1 283 ? -30.207 1.639 22.811 1.00 95.44 283 GLU A CA 1
ATOM 2184 C C . GLU A 1 283 ? -28.913 2.382 22.452 1.00 95.44 283 GLU A C 1
ATOM 2186 O O . GLU A 1 283 ? -28.539 2.449 21.277 1.00 95.44 283 GLU A O 1
ATOM 2191 N N . PRO A 1 284 ? -28.228 3.021 23.414 1.00 95.31 284 PRO A N 1
ATOM 2192 C CA . PRO A 1 284 ? -27.165 3.955 23.094 1.00 95.31 284 PRO A CA 1
ATOM 2193 C C . PRO A 1 284 ? -25.818 3.258 22.907 1.00 95.31 284 PRO A C 1
ATOM 2195 O O . PRO A 1 284 ? -25.542 2.211 23.496 1.00 95.31 284 PRO A O 1
ATOM 2198 N N . LEU A 1 285 ? -24.927 3.920 22.165 1.00 95.81 285 LEU A N 1
ATOM 2199 C CA . LEU A 1 285 ? -23.512 3.569 22.118 1.00 95.81 285 LEU A CA 1
ATOM 2200 C C . LEU A 1 285 ? -22.742 4.308 23.217 1.00 95.81 285 LEU A C 1
ATOM 2202 O O . LEU A 1 285 ? -22.810 5.536 23.333 1.00 95.81 285 LEU A O 1
ATOM 2206 N N . LEU A 1 286 ? -21.965 3.568 23.995 1.00 95.50 286 LEU A N 1
ATOM 2207 C CA . LEU A 1 286 ? -21.108 4.067 25.060 1.00 95.50 286 LEU A CA 1
ATOM 2208 C C . LEU A 1 286 ? -19.640 3.843 24.678 1.00 95.50 286 LEU A C 1
ATOM 2210 O O . LEU A 1 286 ? -19.263 2.774 24.208 1.00 95.50 286 LEU A O 1
ATOM 2214 N N . ALA A 1 287 ? -18.783 4.825 24.935 1.00 95.38 287 ALA A N 1
ATOM 2215 C CA . ALA A 1 287 ? -17.335 4.695 24.816 1.00 95.38 287 ALA A CA 1
ATOM 2216 C C . ALA A 1 287 ? -16.713 4.661 26.213 1.00 95.38 287 ALA A C 1
ATOM 2218 O O . ALA A 1 287 ? -16.765 5.657 26.941 1.00 95.38 287 ALA A O 1
ATOM 2219 N N . TRP A 1 288 ? -16.109 3.534 26.596 1.00 96.06 288 TRP A N 1
ATOM 2220 C CA . TRP A 1 288 ? -15.621 3.333 27.961 1.00 96.06 288 TRP A CA 1
ATOM 2221 C C . TRP A 1 288 ? -14.091 3.384 28.073 1.00 96.06 288 TRP A C 1
ATOM 2223 O O . TRP A 1 288 ? -13.350 2.649 27.418 1.00 96.06 288 TRP A O 1
ATOM 2233 N N . GLN A 1 289 ? -13.621 4.276 28.946 1.00 93.38 289 GLN A N 1
ATOM 2234 C CA . GLN A 1 289 ? -12.227 4.584 29.271 1.00 93.38 289 GLN A CA 1
ATOM 2235 C C . GLN A 1 289 ? -11.317 4.811 28.061 1.00 93.38 289 GLN A C 1
ATOM 2237 O O . GLN A 1 289 ? -10.125 4.496 28.088 1.00 93.38 289 GLN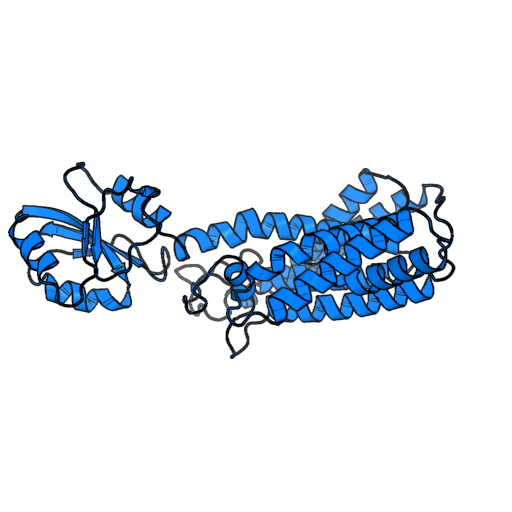 A O 1
ATOM 2242 N N . MET A 1 290 ? -11.841 5.382 26.987 1.00 88.00 290 MET A N 1
ATOM 2243 C CA . MET A 1 290 ? -11.045 5.704 25.812 1.00 88.00 290 MET A CA 1
ATOM 2244 C C . MET A 1 290 ? -11.177 7.164 25.432 1.00 88.00 290 MET A C 1
ATOM 2246 O O . MET A 1 290 ? -12.190 7.816 25.671 1.00 88.00 290 MET A O 1
ATOM 2250 N N . ASN A 1 291 ? -10.106 7.674 24.835 1.00 80.19 291 ASN A N 1
ATOM 2251 C CA . ASN A 1 291 ? -10.071 9.023 24.315 1.00 80.19 291 ASN A CA 1
ATOM 2252 C C . ASN A 1 291 ? -10.851 9.066 22.994 1.00 80.19 291 ASN A C 1
ATOM 2254 O O . ASN A 1 291 ? -10.316 8.706 21.945 1.00 80.19 291 ASN A O 1
ATOM 2258 N N . TRP A 1 292 ? -12.119 9.463 23.068 1.00 80.31 292 TRP A N 1
ATOM 2259 C CA . TRP A 1 292 ? -13.010 9.558 21.917 1.00 80.31 292 TRP A CA 1
ATOM 2260 C C . TRP A 1 292 ? -12.783 10.884 21.180 1.00 80.31 292 TRP A C 1
ATOM 2262 O O . TRP A 1 292 ? -13.338 11.921 21.540 1.00 80.31 292 TRP A O 1
ATOM 2272 N N . LYS A 1 293 ? -11.898 10.873 20.176 1.00 72.12 293 LYS A N 1
ATOM 2273 C CA . LYS A 1 293 ? -11.555 12.052 19.366 1.00 72.12 293 LYS A CA 1
ATOM 2274 C C . LYS A 1 293 ? -11.599 11.700 17.883 1.00 72.12 293 LYS A C 1
ATOM 2276 O O . LYS A 1 293 ? -10.787 10.907 17.424 1.00 72.12 293 LYS A O 1
ATOM 2281 N N . GLY A 1 294 ? -12.521 12.313 17.142 1.00 66.75 294 GLY A N 1
ATOM 2282 C CA . GLY A 1 294 ? -12.586 12.241 15.674 1.00 66.75 294 GLY A CA 1
ATOM 2283 C C . GLY A 1 294 ? -13.534 11.182 15.100 1.00 66.75 294 GLY A C 1
ATOM 2284 O O . GLY A 1 294 ? -14.103 11.409 14.040 1.00 66.75 294 GLY A O 1
ATOM 2285 N N . GLU A 1 295 ? -13.821 10.099 15.822 1.00 80.31 295 GLU A N 1
ATOM 2286 C CA . GLU A 1 295 ? -14.716 9.009 15.371 1.00 80.31 295 GLU A CA 1
ATOM 2287 C C . GLU A 1 295 ? -16.221 9.343 15.529 1.00 80.31 295 GLU A C 1
ATOM 2289 O O . GLU A 1 295 ? -17.079 8.466 15.574 1.00 80.31 295 GLU A O 1
ATOM 2294 N N . ASN A 1 296 ? -16.566 10.634 15.602 1.00 81.50 296 ASN A N 1
ATOM 2295 C CA . ASN A 1 296 ? -17.948 11.119 15.723 1.00 81.50 296 ASN A CA 1
ATOM 2296 C C . ASN A 1 296 ? -18.735 11.036 14.412 1.00 81.50 296 ASN A C 1
ATOM 2298 O O . ASN A 1 296 ? -19.962 11.104 14.439 1.00 81.50 296 ASN A O 1
ATOM 2302 N N . PHE A 1 297 ? -18.036 10.941 13.278 1.00 85.56 297 PHE A N 1
ATOM 2303 C CA . PHE A 1 297 ? -18.648 10.964 11.952 1.00 85.56 297 PHE A CA 1
ATOM 2304 C C . PHE A 1 297 ? -19.659 9.825 11.772 1.00 85.56 297 PHE A C 1
ATOM 2306 O O . PHE A 1 297 ? -20.781 10.070 11.342 1.00 85.56 297 PHE A O 1
ATOM 2313 N N . TYR A 1 298 ? -19.300 8.605 12.181 1.00 87.94 298 TYR A N 1
ATOM 2314 C CA . TYR A 1 298 ? -20.141 7.416 11.995 1.00 87.94 298 TYR A CA 1
ATOM 2315 C C . TYR A 1 298 ? -21.392 7.410 12.869 1.00 87.94 298 TYR A C 1
ATOM 2317 O O . TYR A 1 298 ? -22.393 6.806 12.508 1.00 87.94 298 TYR A O 1
ATOM 2325 N N . THR A 1 299 ? -21.339 8.083 14.016 1.00 88.00 299 THR A N 1
ATOM 2326 C CA . THR A 1 299 ? -22.421 8.066 15.006 1.00 88.00 299 THR A CA 1
ATOM 2327 C C . THR A 1 299 ? -23.219 9.366 15.044 1.00 88.00 299 THR A C 1
ATOM 2329 O O . THR A 1 299 ? -24.152 9.499 15.835 1.00 88.00 299 THR A O 1
ATOM 2332 N N . GLY A 1 300 ? -22.842 10.367 14.240 1.00 87.81 300 GLY A N 1
ATOM 2333 C CA . GLY A 1 300 ? -23.418 11.710 14.313 1.00 87.81 300 GLY A CA 1
ATOM 2334 C C . GLY A 1 300 ? -23.262 12.340 15.700 1.00 87.81 300 GLY A C 1
ATOM 2335 O O . GLY A 1 300 ? -24.166 13.033 16.161 1.00 87.81 300 GLY A O 1
ATOM 2336 N N . ASN A 1 301 ? -22.150 12.050 16.389 1.00 88.38 301 ASN A N 1
ATOM 2337 C CA . ASN A 1 301 ? -21.882 12.468 17.771 1.00 88.38 301 ASN A CA 1
ATOM 2338 C C . ASN A 1 301 ? -22.886 11.923 18.819 1.00 88.38 301 ASN A C 1
ATOM 2340 O O . ASN A 1 301 ? -23.003 12.476 19.911 1.00 88.38 301 ASN A O 1
ATOM 2344 N N . ARG A 1 302 ? -23.611 10.834 18.514 1.00 89.69 302 ARG A N 1
ATOM 2345 C CA . ARG A 1 302 ? -24.562 10.171 19.430 1.00 89.69 302 ARG A CA 1
ATOM 2346 C C . ARG A 1 302 ? -23.881 9.052 20.219 1.00 89.69 302 ARG A C 1
ATOM 2348 O O . ARG A 1 302 ? -24.193 7.877 20.040 1.00 89.69 302 ARG A O 1
ATOM 2355 N N . VAL A 1 303 ? -22.907 9.421 21.049 1.00 91.88 303 VAL A N 1
ATOM 2356 C CA . VAL A 1 303 ? -22.136 8.482 21.883 1.00 91.88 303 VAL A CA 1
ATOM 2357 C C . VAL A 1 303 ? -21.972 9.052 23.282 1.00 91.88 303 VAL A C 1
ATOM 2359 O O . VAL A 1 303 ? -21.563 10.202 23.444 1.00 91.88 303 VAL A O 1
ATOM 2362 N N . TYR A 1 304 ? -22.232 8.239 24.301 1.00 93.19 304 TYR A N 1
ATOM 2363 C CA . TYR A 1 304 ? -21.922 8.601 25.681 1.00 93.19 304 TYR A CA 1
ATOM 2364 C C . TYR A 1 304 ? -20.468 8.257 25.986 1.00 93.19 304 TYR A C 1
ATOM 2366 O O . TYR A 1 304 ? -20.072 7.093 25.986 1.00 93.19 304 TYR A O 1
ATOM 2374 N N . VAL A 1 305 ? -19.654 9.277 26.244 1.00 93.88 305 VAL A N 1
ATOM 2375 C CA . VAL A 1 305 ? -18.217 9.105 26.477 1.00 93.88 305 VAL A CA 1
ATOM 2376 C C . VAL A 1 305 ? -17.915 9.117 27.974 1.00 93.88 305 VAL A C 1
ATOM 2378 O O . VAL A 1 305 ? -18.123 10.124 28.654 1.00 93.88 305 VAL A O 1
ATOM 2381 N N . PHE A 1 306 ? -17.357 8.010 28.462 1.00 94.69 306 PHE A N 1
ATOM 2382 C CA . PHE A 1 306 ? -16.878 7.828 29.832 1.00 94.69 306 PHE A CA 1
ATOM 2383 C C . PHE A 1 306 ? -15.360 7.645 29.814 1.00 94.69 306 PHE A C 1
ATOM 2385 O O . PHE A 1 306 ? -14.855 6.525 29.861 1.00 94.69 306 PHE A O 1
ATOM 2392 N N . ALA A 1 307 ? -14.612 8.739 29.683 1.00 91.19 307 ALA A N 1
ATOM 2393 C CA . ALA A 1 307 ? -13.153 8.688 29.566 1.00 91.19 307 ALA A CA 1
ATOM 2394 C C . ALA A 1 307 ? -12.444 8.440 30.914 1.00 91.19 307 ALA A C 1
ATOM 2396 O O . ALA A 1 307 ? -11.272 8.060 30.936 1.00 91.19 307 ALA A O 1
ATOM 2397 N N . GLU A 1 308 ? -13.137 8.659 32.032 1.00 90.94 308 GLU A N 1
ATOM 2398 C CA . GLU A 1 308 ? -12.573 8.668 33.377 1.00 90.94 308 GLU A CA 1
ATOM 2399 C C . GLU A 1 308 ? -12.286 7.260 33.914 1.00 90.94 308 GLU A C 1
ATOM 2401 O O . GLU A 1 308 ? -13.056 6.316 33.740 1.00 90.94 308 GLU A O 1
ATOM 2406 N N . THR A 1 309 ? -11.179 7.110 34.644 1.00 90.31 309 THR A N 1
ATOM 2407 C CA . THR A 1 309 ? -10.769 5.812 35.201 1.00 90.31 309 THR A CA 1
ATOM 2408 C C . THR A 1 309 ? -11.461 5.439 36.513 1.00 90.31 309 THR A C 1
ATOM 2410 O O . THR A 1 309 ? -11.370 4.276 36.914 1.00 90.31 309 THR A O 1
ATOM 2413 N N . ASP A 1 310 ? -12.111 6.397 37.186 1.00 91.50 310 ASP A N 1
ATOM 2414 C CA . ASP A 1 310 ? -12.786 6.210 38.482 1.00 91.50 310 ASP A CA 1
ATOM 2415 C C . ASP A 1 310 ? -14.191 5.589 38.361 1.00 91.50 310 ASP A C 1
ATOM 2417 O O . ASP A 1 310 ? -14.753 5.115 39.348 1.00 91.50 310 ASP A O 1
ATOM 2421 N N . ASN A 1 311 ? -14.733 5.539 37.139 1.00 93.75 311 ASN A N 1
ATOM 2422 C CA . ASN A 1 311 ? -16.041 4.996 36.781 1.00 93.75 311 ASN A CA 1
ATOM 2423 C C . ASN A 1 311 ? -17.250 5.632 37.497 1.00 93.75 311 ASN A C 1
ATOM 2425 O O . ASN A 1 311 ? -18.338 5.064 37.417 1.00 93.75 311 ASN A O 1
ATOM 2429 N N . LYS A 1 312 ? -17.129 6.792 38.160 1.00 94.81 312 LYS A N 1
ATOM 2430 C CA . LYS A 1 312 ? -18.257 7.386 38.912 1.00 94.81 312 LYS A CA 1
ATOM 2431 C C . LYS A 1 312 ? -19.443 7.722 38.007 1.00 94.81 312 LYS A C 1
ATOM 2433 O O . LYS A 1 312 ? -20.572 7.334 38.293 1.00 94.81 312 LYS A O 1
ATOM 2438 N N . ARG A 1 313 ? -19.172 8.393 36.881 1.00 95.12 313 ARG A N 1
ATOM 2439 C CA . ARG A 1 313 ? -20.193 8.759 35.882 1.00 95.12 313 ARG A CA 1
ATOM 2440 C C . ARG A 1 313 ? -20.827 7.535 35.230 1.00 95.12 313 ARG A C 1
ATOM 2442 O O . ARG A 1 313 ? -22.037 7.515 35.057 1.00 95.12 313 ARG A O 1
ATOM 2449 N N . MET A 1 314 ? -20.020 6.519 34.922 1.00 94.88 314 MET A N 1
ATOM 2450 C CA . MET A 1 314 ? -20.510 5.270 34.338 1.00 94.88 314 MET A CA 1
ATOM 2451 C C . MET A 1 314 ? -21.432 4.536 35.315 1.00 94.88 314 MET A C 1
ATOM 2453 O O . MET A 1 314 ? -22.536 4.179 34.942 1.00 94.88 314 MET A O 1
ATOM 2457 N N . ARG A 1 315 ? -21.036 4.379 36.587 1.00 95.12 315 ARG A N 1
ATOM 2458 C CA . ARG A 1 315 ? -21.887 3.744 37.610 1.00 95.12 315 ARG A CA 1
ATOM 2459 C C . ARG A 1 315 ? -23.210 4.477 37.807 1.00 95.12 315 ARG A C 1
ATOM 2461 O O . ARG A 1 315 ? -24.239 3.826 37.896 1.00 95.12 315 ARG A O 1
ATOM 2468 N N . LYS A 1 316 ? -23.176 5.812 37.848 1.00 95.94 316 LYS A N 1
ATOM 2469 C CA . LYS A 1 316 ? -24.392 6.627 37.934 1.00 95.94 316 LYS A CA 1
ATOM 2470 C C . LYS A 1 316 ? -25.306 6.381 36.730 1.00 95.94 316 LYS A C 1
ATOM 2472 O O . LYS A 1 316 ? -26.469 6.059 36.916 1.00 95.94 316 LYS A O 1
ATOM 2477 N N . TRP A 1 317 ? -24.757 6.458 35.519 1.00 95.88 317 TRP A N 1
ATOM 2478 C CA . TRP A 1 317 ? -25.517 6.224 34.291 1.00 95.88 317 TRP A CA 1
ATOM 2479 C C . TRP A 1 317 ? -26.126 4.814 34.255 1.00 95.88 317 TRP A C 1
ATOM 2481 O O . TRP A 1 317 ? -27.289 4.654 33.915 1.00 95.88 317 TRP A O 1
ATOM 2491 N N . LEU A 1 318 ? -25.372 3.802 34.683 1.00 95.38 318 LEU A N 1
ATOM 2492 C CA . LEU A 1 318 ? -25.832 2.416 34.762 1.00 95.38 318 LEU A CA 1
ATOM 2493 C C . LEU A 1 318 ? -26.973 2.186 35.765 1.00 95.38 318 LEU A C 1
ATOM 2495 O O . LEU A 1 318 ? -27.721 1.238 35.570 1.00 95.38 318 LEU A O 1
ATOM 2499 N N . ALA A 1 319 ? -27.075 2.986 36.829 1.00 94.44 319 ALA A N 1
ATOM 2500 C CA . ALA A 1 319 ? -28.176 2.916 37.797 1.00 94.44 319 ALA A CA 1
ATOM 2501 C C . ALA A 1 319 ? -29.420 3.687 37.317 1.00 94.44 319 ALA A C 1
ATOM 2503 O O . ALA A 1 319 ? -30.539 3.359 37.678 1.00 94.44 319 ALA A O 1
ATOM 2504 N N . GLU A 1 320 ? -29.235 4.715 36.485 1.00 94.94 320 GLU A N 1
ATOM 2505 C CA . GLU A 1 320 ? -30.329 5.507 35.898 1.00 94.94 320 GLU A CA 1
ATOM 2506 C C . GLU A 1 320 ? -30.981 4.835 34.675 1.00 94.94 320 GLU A C 1
ATOM 2508 O O . GLU A 1 320 ? -31.942 5.365 34.123 1.00 94.94 320 GLU A O 1
ATOM 2513 N N . ASN A 1 321 ? -30.430 3.713 34.205 1.00 94.31 321 ASN A N 1
ATOM 2514 C CA . ASN A 1 321 ? -30.824 3.053 32.959 1.00 94.31 321 ASN A CA 1
ATOM 2515 C C . ASN A 1 321 ? -31.084 1.549 33.150 1.00 94.31 321 ASN A C 1
ATOM 2517 O O . ASN A 1 321 ? -30.871 0.805 32.198 1.00 94.31 321 ASN A O 1
ATOM 2521 N N . GLU A 1 322 ? -31.492 1.115 34.352 1.00 90.31 322 GLU A N 1
ATOM 2522 C CA . GLU A 1 322 ? -31.913 -0.276 34.627 1.00 90.31 322 GLU A CA 1
ATOM 2523 C C . GLU A 1 322 ? -32.954 -0.758 33.601 1.00 90.31 322 GLU A C 1
ATOM 2525 O O . GLU A 1 322 ? -33.741 0.044 33.090 1.00 90.31 322 GLU A O 1
ATOM 2530 N N . ASP A 1 323 ? -32.900 -2.048 33.260 1.00 89.69 323 ASP A N 1
ATOM 2531 C CA . ASP A 1 323 ? -33.757 -2.715 32.271 1.00 89.69 323 ASP A CA 1
ATOM 2532 C C . ASP A 1 323 ? -33.577 -2.209 30.824 1.00 89.69 323 ASP A C 1
ATOM 2534 O O . ASP A 1 323 ? -34.472 -2.337 29.983 1.00 89.69 323 ASP A O 1
ATOM 2538 N N . ARG A 1 324 ? -32.414 -1.622 30.500 1.00 92.56 324 ARG A N 1
ATOM 2539 C CA . ARG A 1 324 ? -32.086 -1.159 29.138 1.00 92.56 324 ARG A CA 1
ATOM 2540 C C . ARG A 1 324 ? -30.909 -1.908 28.536 1.00 92.56 324 ARG A C 1
ATOM 2542 O O . ARG A 1 324 ? -29.909 -2.179 29.194 1.00 92.56 324 ARG A O 1
ATOM 2549 N N . THR A 1 325 ? -30.972 -2.113 27.228 1.00 95.88 325 THR A N 1
ATOM 2550 C CA . THR A 1 325 ? -29.826 -2.581 26.449 1.00 95.88 325 THR A CA 1
ATOM 2551 C C . THR A 1 325 ? -28.959 -1.399 26.025 1.00 95.88 325 THR A C 1
ATOM 2553 O O . THR A 1 325 ? -29.447 -0.369 25.551 1.00 95.88 325 THR A O 1
ATOM 2556 N N . ALA A 1 326 ? -27.647 -1.538 26.186 1.00 96.81 326 ALA A N 1
ATOM 2557 C CA . ALA A 1 326 ? -26.665 -0.579 25.706 1.00 96.81 326 ALA A CA 1
ATOM 2558 C C . ALA A 1 326 ? -25.502 -1.282 25.014 1.00 96.81 326 ALA A C 1
ATOM 2560 O O . ALA A 1 326 ? -25.127 -2.403 25.346 1.00 96.81 326 ALA A O 1
ATOM 2561 N N . TYR A 1 327 ? -24.873 -0.577 24.083 1.00 97.56 327 TYR A N 1
ATOM 2562 C CA . TYR A 1 327 ? -23.711 -1.076 23.362 1.00 97.56 327 TYR A CA 1
ATOM 2563 C C . TYR A 1 327 ? -22.479 -0.333 23.833 1.00 97.56 327 TYR A C 1
ATOM 2565 O O . TYR A 1 327 ? -22.484 0.890 23.931 1.00 97.56 327 TYR A O 1
ATOM 2573 N N . VAL A 1 328 ? -21.400 -1.046 24.125 1.00 96.81 328 VAL A N 1
ATOM 2574 C CA . VAL A 1 328 ? -20.192 -0.455 24.698 1.00 96.81 328 VAL A CA 1
ATOM 2575 C C . VAL A 1 328 ? -18.990 -0.768 23.826 1.00 96.81 328 VAL A C 1
ATOM 2577 O O . VAL A 1 328 ? -18.673 -1.926 23.562 1.00 96.81 328 VAL A O 1
ATOM 2580 N N . VAL A 1 329 ? -18.286 0.281 23.408 1.00 96.12 329 VAL A N 1
ATOM 2581 C CA . VAL A 1 329 ? -16.980 0.191 22.757 1.00 96.12 329 VAL A CA 1
ATOM 2582 C C . VAL A 1 329 ? -15.892 0.368 23.810 1.00 96.12 329 VAL A C 1
ATOM 2584 O O . VAL A 1 329 ? -15.828 1.380 24.516 1.00 96.12 329 VAL A O 1
ATOM 2587 N N . LEU A 1 330 ? -15.009 -0.624 23.906 1.00 95.31 330 LEU A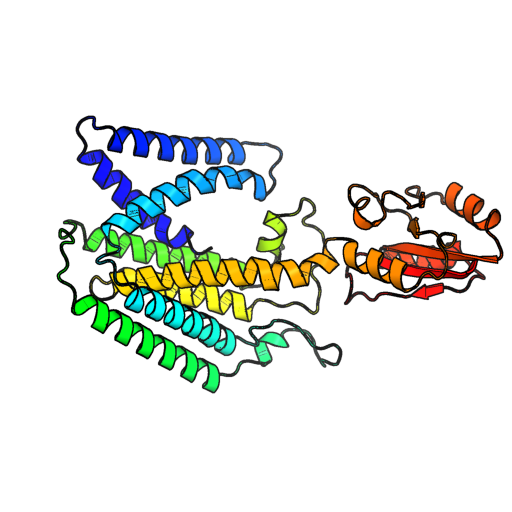 N 1
ATOM 2588 C CA . LEU A 1 330 ? -13.867 -0.641 24.818 1.00 95.31 330 LEU A CA 1
ATOM 2589 C C . LEU A 1 330 ? -12.626 -1.257 24.154 1.00 95.31 330 LEU A C 1
ATOM 2591 O O . LEU A 1 330 ? -12.693 -1.803 23.060 1.00 95.31 330 LEU A O 1
ATOM 2595 N N . GLU A 1 331 ? -11.458 -1.160 24.788 1.00 94.00 331 GLU A N 1
ATOM 2596 C CA . GLU A 1 331 ? -10.270 -1.895 24.325 1.00 94.00 331 GLU A CA 1
ATOM 2597 C C . GLU A 1 331 ? -10.312 -3.351 24.807 1.00 94.00 331 GLU A C 1
ATOM 2599 O O . GLU A 1 331 ? -10.637 -3.594 25.972 1.00 94.00 331 GLU A O 1
ATOM 2604 N N . HIS A 1 332 ? -9.871 -4.302 23.971 1.00 93.94 332 HIS A N 1
ATOM 2605 C CA . HIS A 1 332 ? -9.838 -5.741 24.309 1.00 93.94 332 HIS A CA 1
ATOM 2606 C C . HIS A 1 332 ? -9.208 -6.026 25.679 1.00 93.94 332 HIS A C 1
ATOM 2608 O O . HIS A 1 332 ? -9.765 -6.756 26.493 1.00 93.94 332 HIS A O 1
ATOM 2614 N N . LYS A 1 333 ? -8.073 -5.383 25.986 1.00 93.81 333 LYS A N 1
ATOM 2615 C CA . LYS A 1 333 ? -7.345 -5.566 27.257 1.00 93.81 333 LYS A CA 1
ATOM 2616 C C . LYS A 1 333 ? -8.114 -5.115 28.507 1.00 93.81 333 LYS A C 1
ATOM 2618 O O . LYS A 1 333 ? -7.651 -5.346 29.619 1.00 93.81 333 LYS A O 1
ATOM 2623 N N . ARG A 1 334 ? -9.240 -4.415 28.345 1.00 94.62 334 ARG A N 1
ATOM 2624 C CA . ARG A 1 334 ? -10.046 -3.876 29.448 1.00 94.62 334 ARG A CA 1
ATOM 2625 C C . ARG A 1 334 ? -11.337 -4.657 29.676 1.00 94.62 334 ARG A C 1
ATOM 2627 O O . ARG A 1 334 ? -12.033 -4.340 30.636 1.00 94.62 334 ARG A O 1
ATOM 2634 N N . LEU A 1 335 ? -11.631 -5.677 28.865 1.00 94.94 335 LEU A N 1
ATOM 2635 C CA . LEU A 1 335 ? -12.866 -6.460 28.963 1.00 94.94 335 LEU A CA 1
ATOM 2636 C C . LEU A 1 335 ? -13.068 -7.077 30.353 1.00 94.94 335 LEU A C 1
ATOM 2638 O O . LEU A 1 335 ? -14.128 -6.913 30.943 1.00 94.94 335 LEU A O 1
ATOM 2642 N N . GLU A 1 336 ? -12.034 -7.686 30.934 1.00 94.94 336 GLU A N 1
ATOM 2643 C CA . GLU A 1 336 ? -12.119 -8.268 32.283 1.00 94.94 336 GLU A CA 1
ATOM 2644 C C . GLU A 1 336 ? -12.393 -7.221 33.369 1.00 94.94 336 GLU A C 1
ATOM 2646 O O . GLU A 1 336 ? -13.137 -7.456 34.320 1.00 94.94 336 GLU A O 1
ATOM 2651 N N . ARG A 1 337 ? -11.828 -6.018 33.222 1.00 95.31 337 ARG A N 1
ATOM 2652 C CA . ARG A 1 337 ? -12.110 -4.908 34.138 1.00 95.31 337 ARG A CA 1
ATOM 2653 C C . ARG A 1 337 ? -13.537 -4.390 33.951 1.00 95.31 337 ARG A C 1
ATOM 2655 O O . ARG A 1 337 ? -14.158 -4.000 34.935 1.00 95.31 337 ARG A O 1
ATOM 2662 N N . PHE A 1 338 ? -14.038 -4.387 32.717 1.00 96.19 338 PHE A N 1
ATOM 2663 C CA . PHE A 1 338 ? -15.410 -4.002 32.412 1.00 96.19 338 PHE A CA 1
ATOM 2664 C C . PHE A 1 338 ? -16.408 -4.990 33.017 1.00 96.19 338 PHE A C 1
ATOM 2666 O O . PHE A 1 338 ? -17.293 -4.566 33.747 1.00 96.19 338 PHE A O 1
ATOM 2673 N N . ARG A 1 339 ? -16.192 -6.300 32.849 1.00 96.00 339 ARG A N 1
ATOM 2674 C CA . ARG A 1 339 ? -17.004 -7.362 33.472 1.00 96.00 339 ARG A CA 1
ATOM 2675 C C . ARG A 1 339 ? -17.146 -7.189 34.984 1.00 96.00 339 ARG A C 1
ATOM 2677 O O . ARG A 1 339 ? -18.237 -7.315 35.520 1.00 96.00 339 ARG A O 1
ATOM 2684 N N . LYS A 1 340 ? -16.062 -6.819 35.673 1.00 95.12 340 LYS A N 1
ATOM 2685 C CA . LYS A 1 340 ? -16.094 -6.510 37.116 1.00 95.12 340 LYS A CA 1
ATOM 2686 C C . LYS A 1 340 ? -16.883 -5.241 37.456 1.00 95.12 340 LYS A C 1
ATOM 2688 O O . LYS A 1 340 ? -17.398 -5.127 38.563 1.00 95.12 340 LYS A O 1
ATOM 2693 N N . LEU A 1 341 ? -16.926 -4.258 36.554 1.00 94.12 341 LEU A N 1
ATOM 2694 C CA . LEU A 1 341 ? -17.671 -3.012 36.752 1.00 94.12 341 LEU A CA 1
ATOM 2695 C C . LEU A 1 341 ? -19.184 -3.249 36.690 1.00 94.12 341 LEU A C 1
ATOM 2697 O O . LEU A 1 341 ? -19.903 -2.664 37.496 1.00 94.12 341 LEU A O 1
ATOM 2701 N N . VAL A 1 342 ? -19.622 -4.098 35.761 1.00 94.50 342 VAL A N 1
ATOM 2702 C CA . VAL A 1 342 ? -21.026 -4.456 35.509 1.00 94.50 342 VAL A CA 1
ATOM 2703 C C . VAL A 1 342 ? -21.361 -5.855 36.044 1.00 94.50 342 VAL A C 1
ATOM 2705 O O . VAL A 1 342 ? -22.099 -6.611 35.425 1.00 94.50 342 VAL A O 1
ATOM 2708 N N . ALA A 1 343 ? -20.770 -6.246 37.174 1.00 91.25 343 ALA A N 1
ATOM 2709 C CA . ALA A 1 343 ? -20.994 -7.571 37.744 1.00 91.25 343 ALA A CA 1
ATOM 2710 C C . ALA A 1 343 ? -22.492 -7.808 38.015 1.00 91.25 343 ALA A C 1
ATOM 2712 O O . ALA A 1 343 ? -23.149 -6.952 38.603 1.00 91.25 343 ALA A O 1
ATOM 2713 N N . GLY A 1 344 ? -23.003 -8.970 37.597 1.00 88.56 344 GLY A N 1
ATOM 2714 C CA . GLY A 1 344 ? -24.427 -9.318 37.686 1.00 88.56 344 GLY A CA 1
ATOM 2715 C C . GLY A 1 344 ? -25.247 -9.008 36.430 1.00 88.56 344 GLY A C 1
ATOM 2716 O O . GLY A 1 344 ? -26.424 -9.337 36.407 1.00 88.56 344 GLY A O 1
ATOM 2717 N N . ARG A 1 345 ? -24.634 -8.419 35.396 1.00 92.81 345 ARG A N 1
ATOM 2718 C CA . ARG A 1 345 ? -25.275 -8.082 34.117 1.00 92.81 345 ARG A CA 1
ATOM 2719 C C . ARG A 1 345 ? -24.804 -8.987 32.990 1.00 92.81 345 ARG A C 1
ATOM 2721 O O . ARG A 1 345 ? -23.649 -9.430 32.995 1.00 92.81 345 ARG A O 1
ATOM 2728 N N . GLU A 1 346 ? -25.673 -9.226 32.014 1.00 93.06 346 GLU A N 1
ATOM 2729 C CA . GLU A 1 346 ? -25.316 -10.009 30.835 1.00 93.06 346 GLU A CA 1
ATOM 2730 C C . GLU A 1 346 ? -24.487 -9.174 29.853 1.00 93.06 346 GLU A C 1
ATOM 2732 O O . GLU A 1 346 ? -24.784 -8.014 29.566 1.00 93.06 346 GLU A O 1
ATOM 2737 N N . ILE A 1 347 ? -23.396 -9.768 29.356 1.00 95.81 347 ILE A N 1
ATOM 2738 C CA . ILE A 1 347 ? -22.506 -9.140 28.375 1.00 95.81 347 ILE A CA 1
ATOM 2739 C C . ILE A 1 347 ? -22.267 -10.106 27.228 1.00 95.81 347 ILE A C 1
ATOM 2741 O O . ILE A 1 347 ? -21.682 -11.177 27.424 1.00 95.81 347 ILE A O 1
ATOM 2745 N N . ARG A 1 348 ? -22.588 -9.669 26.012 1.00 95.88 348 ARG A N 1
ATOM 2746 C CA . ARG A 1 348 ? -22.316 -10.414 24.782 1.00 95.88 348 ARG A CA 1
ATOM 2747 C C . ARG A 1 348 ? -21.315 -9.661 23.914 1.00 95.88 348 ARG A C 1
ATOM 2749 O O . ARG A 1 348 ? -21.495 -8.491 23.599 1.00 95.88 348 ARG A O 1
ATOM 2756 N N . ALA A 1 349 ? -20.229 -10.320 23.517 1.00 95.75 349 ALA A N 1
ATOM 2757 C CA . ALA A 1 349 ? -19.282 -9.737 22.569 1.00 95.75 349 ALA A CA 1
ATOM 2758 C C . ALA A 1 349 ? -19.851 -9.807 21.144 1.00 95.75 349 ALA A C 1
ATOM 2760 O O . ALA A 1 349 ? -20.231 -10.882 20.691 1.00 95.75 349 ALA A O 1
ATOM 2761 N N . LEU A 1 350 ? -19.869 -8.673 20.441 1.00 96.06 350 LEU A N 1
ATOM 2762 C CA . LEU A 1 350 ? -20.360 -8.557 19.058 1.00 96.06 350 LEU A CA 1
ATOM 2763 C C . LEU A 1 350 ? -19.229 -8.422 18.030 1.00 96.06 350 LEU A C 1
ATOM 2765 O O . LEU A 1 350 ? -19.455 -8.348 16.820 1.00 96.06 350 LEU A O 1
ATOM 2769 N N . SER A 1 351 ? -17.987 -8.347 18.500 1.00 95.69 351 SER A N 1
ATOM 2770 C CA . SER A 1 351 ? -16.810 -8.336 17.645 1.00 95.69 351 SER A CA 1
ATOM 2771 C C . SER A 1 351 ? -15.667 -9.124 18.270 1.00 95.69 351 SER A C 1
ATOM 2773 O O . SER A 1 351 ? -15.607 -9.353 19.476 1.00 95.69 351 SER A O 1
ATOM 2775 N N . THR A 1 352 ? -14.723 -9.521 17.434 1.00 93.75 352 THR A N 1
ATOM 2776 C CA . THR A 1 352 ? -13.527 -10.270 17.807 1.00 93.75 352 THR A CA 1
ATOM 2777 C C . THR A 1 352 ? -12.272 -9.442 17.530 1.00 93.75 352 THR A C 1
ATOM 2779 O O . THR A 1 352 ? -12.324 -8.347 16.963 1.00 93.75 352 THR A O 1
ATOM 2782 N N . LYS A 1 353 ? -11.099 -9.966 17.906 1.00 92.56 353 LYS A N 1
ATOM 2783 C CA . LYS A 1 353 ? -9.814 -9.359 17.522 1.00 92.56 353 LYS A CA 1
ATOM 2784 C C . LYS A 1 353 ? -9.564 -9.398 16.013 1.00 92.56 353 LYS A C 1
ATOM 2786 O O . LYS A 1 353 ? -8.776 -8.590 15.523 1.00 92.56 353 LYS A O 1
ATOM 2791 N N . ARG A 1 354 ? -10.199 -10.333 15.298 1.00 92.19 354 ARG A N 1
ATOM 2792 C CA . ARG A 1 354 ? -10.101 -10.430 13.841 1.00 92.19 354 ARG A CA 1
ATOM 2793 C C . ARG A 1 354 ? -10.855 -9.299 13.150 1.00 92.19 354 ARG A C 1
ATOM 2795 O O . ARG A 1 354 ? -10.414 -8.857 12.108 1.00 92.19 354 ARG A O 1
ATOM 2802 N N . ASP A 1 355 ? -11.903 -8.778 13.778 1.00 93.06 355 ASP A N 1
ATOM 2803 C CA . ASP A 1 355 ? -12.662 -7.636 13.264 1.00 93.06 355 ASP A CA 1
ATOM 2804 C C . ASP A 1 355 ? -11.962 -6.307 13.554 1.00 93.06 355 ASP A C 1
ATOM 2806 O O . ASP A 1 355 ? -11.714 -5.486 12.681 1.00 93.06 355 ASP A O 1
ATOM 2810 N N . CYS A 1 356 ? -11.585 -6.096 14.815 1.00 94.00 356 CYS A N 1
ATOM 2811 C CA . CYS A 1 356 ? -10.806 -4.943 15.233 1.00 94.00 356 CYS A CA 1
ATOM 2812 C C . CYS A 1 356 ? -9.837 -5.391 16.323 1.00 94.00 356 CYS A C 1
ATOM 2814 O O . CYS A 1 356 ? -10.238 -5.734 17.431 1.00 94.00 356 CYS A O 1
ATOM 2816 N N . ASN A 1 357 ? -8.535 -5.384 16.045 1.00 93.19 357 ASN A N 1
ATOM 2817 C CA . ASN A 1 357 ? -7.540 -5.912 16.980 1.00 93.19 357 ASN A CA 1
ATOM 2818 C C . ASN A 1 357 ? -7.296 -5.006 18.205 1.00 93.19 357 ASN A C 1
ATOM 2820 O O . ASN A 1 357 ? -6.680 -5.431 19.184 1.00 93.19 357 ASN A O 1
ATOM 2824 N N . LYS A 1 358 ? -7.782 -3.757 18.170 1.00 91.38 358 LYS A N 1
ATOM 2825 C CA . LYS A 1 358 ? -7.657 -2.791 19.270 1.00 91.38 358 LYS A CA 1
ATOM 2826 C C . LYS A 1 358 ? -8.938 -2.661 20.087 1.00 91.38 358 LYS A C 1
ATOM 2828 O O . LYS A 1 358 ? -8.873 -2.696 21.320 1.00 91.38 358 LYS A O 1
ATOM 2833 N N . PHE A 1 359 ? -10.066 -2.480 19.410 1.00 93.50 359 PHE A N 1
ATOM 2834 C CA . PHE A 1 359 ? -11.351 -2.183 20.030 1.00 93.50 359 PHE A CA 1
ATOM 2835 C C . PHE A 1 359 ? -12.307 -3.367 19.924 1.00 93.50 359 PHE A C 1
ATOM 2837 O O . PHE A 1 359 ? -12.198 -4.202 19.033 1.00 93.50 359 PHE A O 1
ATOM 2844 N N . LEU A 1 360 ? -13.234 -3.423 20.864 1.00 95.38 360 LEU A N 1
ATOM 2845 C CA . LEU A 1 360 ? -14.240 -4.453 21.018 1.00 95.38 360 LEU A CA 1
ATOM 2846 C C . LEU A 1 360 ? -15.589 -3.764 21.190 1.00 95.38 360 LEU A C 1
ATOM 2848 O O . LEU A 1 360 ? -15.690 -2.832 21.992 1.00 95.38 360 LEU A O 1
ATOM 2852 N N . LEU A 1 361 ? -16.597 -4.245 20.469 1.00 97.38 361 LEU A N 1
ATOM 2853 C CA . LEU A 1 361 ? -17.994 -3.916 20.708 1.00 97.38 361 LEU A CA 1
ATOM 2854 C C . LEU A 1 361 ? -18.632 -5.022 21.550 1.00 97.38 361 LEU A C 1
ATOM 2856 O O . LEU A 1 361 ? -18.539 -6.204 21.207 1.00 97.38 361 LEU A O 1
ATOM 2860 N N . VAL A 1 362 ? -19.287 -4.633 22.637 1.00 97.62 362 VAL A N 1
ATOM 2861 C CA . VAL A 1 362 ? -20.116 -5.530 23.444 1.00 97.62 362 VAL A CA 1
ATOM 2862 C C . VAL A 1 362 ? -21.525 -4.977 23.567 1.00 97.62 362 VAL A C 1
ATOM 2864 O O . VAL A 1 362 ? -21.720 -3.766 23.615 1.00 97.62 362 VAL A O 1
ATOM 2867 N N . GLU A 1 363 ? -22.487 -5.874 23.638 1.00 97.81 363 GLU A N 1
ATOM 2868 C CA . GLU A 1 363 ? -23.837 -5.617 24.113 1.00 97.81 363 GLU A CA 1
ATOM 2869 C C . GLU A 1 363 ? -23.877 -5.853 25.620 1.00 97.81 363 GLU A C 1
ATOM 2871 O O . GLU A 1 363 ? -23.230 -6.774 26.132 1.00 97.81 363 GLU A O 1
ATOM 2876 N N . LEU A 1 364 ? -24.597 -4.986 26.318 1.00 97.00 364 LEU A N 1
ATOM 2877 C CA . LEU A 1 364 ? -24.784 -5.000 27.756 1.00 97.00 364 LEU A CA 1
ATOM 2878 C C . LEU A 1 364 ? -26.275 -4.857 28.049 1.00 97.00 364 LEU A C 1
ATOM 2880 O O . LEU A 1 364 ? -26.864 -3.832 27.705 1.00 97.00 364 LEU A O 1
ATOM 2884 N N . GLU A 1 365 ? -26.839 -5.836 28.740 1.00 94.62 365 GLU A N 1
ATOM 2885 C CA . GLU A 1 365 ? -28.175 -5.742 29.334 1.00 94.62 365 GLU A CA 1
ATOM 2886 C C . GLU A 1 365 ? -28.017 -5.237 30.776 1.00 94.62 365 GLU A C 1
ATOM 2888 O O . GLU A 1 365 ? -27.241 -5.807 31.547 1.00 94.62 365 GLU A O 1
ATOM 2893 N N . ILE A 1 366 ? -28.624 -4.090 31.103 1.00 89.94 366 ILE A N 1
ATOM 2894 C CA . ILE A 1 366 ? -28.333 -3.306 32.321 1.00 89.94 366 ILE A CA 1
ATOM 2895 C C . ILE A 1 366 ? -29.226 -3.680 33.494 1.00 89.94 366 ILE A C 1
ATOM 2897 O O . ILE A 1 366 ? -30.459 -3.580 33.340 1.00 89.94 366 ILE A O 1
#

Radius of gyration: 26.35 Å; chains: 1; bounding box: 61×56×75 Å

Foldseek 3Di:
DLLLLQQLLLVVQLVVVLVPDPPDVSNVLSVVLVCQLVVQVVVQVPDPDHALQSSVSSVVSSVVSSVVSCVLQLWDPDVQLLVLLLLLLVLQLVLQLLQQFAQLQFADPPDDCLPCNRRVRRDNVSSVVSNVSSVVSLVVSLVVRVVDDTPNDPPPPLQVSLVSLLVSLVVLLVLLCQLQAADPDPPGNVLVLVSNPDDDRPQDDQSRGHNNSSSSSLSVSLSVLSNLLSDSSSVNSSVSNNVSSVVVCVVCVVPRSCVQCVLQVACQVVLVLVVVPDPDPQAAEEEALDDDPDNCPSVVVRYHYHNDPVCPVVLVVPVVQAQHKYKYKDFPVCVVVVCVVLPPWDKAWPDDCSRYVTITIIIIGD

pLDDT: mean 90.64, std 9.17, range [48.22, 98.62]

Sequence (366 aa):
FPWIALVPAALMVCLSIRSRSDRDGRGEMLLFLAMWLLSSFVLFSTMVTKYHHYILPAIIPGGILIGIALAQWWGPKRPVATLLAGAAALCMVTGFAWLSGDPRGIVPEDAMHAENWVLRQAQPMLAGALIGLGAAVAWLARRDLTKAETKLTPLRSSTGLGVALLIGACLVAFVGRDLSWATSARPQGNERLIQLFVYNYSRPWPEHLDYRAILTGFAVAASVATAAAAFRYWRPVATRALVGVAVIFCGWGLNVYMVDLSDHWGLRDLAQRYYDARQSPEEPLLAWQMNWKGENFYTGNRVYVFAETDNKRMRKWLAENEDRTAYVVLEHKRLERFRKLVAGREIRALSTKRDCNKFLLVELEI

Secondary structure (DSSP, 8-state):
--GGGGHHHHHHHHHHHHTT-SS-HHHHHHHHHHHHHHHHHHHHHH-SS--GGGGHHHHHHHHHHHHHHHHTT--S--HHHHHHHHHHHHHHHHHHHHHHS-TT-B--TT-S--TTHHHHT--HHHHHHHHHHHHHHHHHHHHHHHTS-------TTHHHHHHHHHHHHHHHHHHHHHHH---SSSSPTTHHHHTTT-S-TTPPPPTTB--HHHHHHHHHHHHHHHHHHHSTTTHHHHHHHHHHHHHHHHHHIIIIIHHHHHHHHSSHHHHHHHHHH-SSTTS-EEEESS---STTTTTTT-EEEE--TT-HHHHHHHHTTTT-EEEEEEEGGGHHHHHHHTTTS-EEE---TTT-SSEEEEEEE-